Protein AF-A0A962Q0X6-F1 (afdb_monomer_lite)

pLDDT: mean 85.15, std 17.29, range [42.78, 98.31]

Radius of gyration: 30.29 Å; chains: 1; bounding box: 74×30×100 Å

Sequence (213 aa):
MKINKKISKFAAAAAAALGLSMGAASASAAFITGSISFSDGFATPPGLVSTATFFDIDSANTTVTGMPLGDFAGFVLPGQAVTSAGPIDTVTPGGTLYQVGGFTFSWGTISSDTNQALSCIGSLCTDTRALQIQGTVSGNGFDATEFAANWTSNGACAKAQGSVSCVAGTYSASWSSSVVALGTPPVDMPTPGVLLLMSAGLLGLAYQRRRKA

Structure (mmCIF, N/CA/C/O backbone):
data_AF-A0A962Q0X6-F1
#
_entry.id   AF-A0A962Q0X6-F1
#
loop_
_atom_site.group_PDB
_atom_site.id
_atom_site.type_symbol
_atom_site.label_atom_id
_atom_site.label_alt_id
_atom_site.label_comp_id
_atom_site.label_asym_id
_atom_site.label_entity_id
_atom_site.label_seq_id
_atom_site.pdbx_PDB_ins_code
_atom_site.Cartn_x
_atom_site.Cartn_y
_atom_site.Cartn_z
_atom_site.occupancy
_atom_site.B_iso_or_equiv
_atom_site.auth_seq_id
_atom_site.auth_comp_id
_atom_site.auth_asym_id
_atom_site.auth_atom_id
_atom_site.pdbx_PDB_model_num
ATOM 1 N N . MET A 1 1 ? -48.965 -10.252 73.480 1.00 44.66 1 MET A N 1
ATOM 2 C CA . MET A 1 1 ? -47.979 -9.493 72.679 1.00 44.66 1 MET A CA 1
ATOM 3 C C . MET A 1 1 ? -48.330 -9.662 71.198 1.00 44.66 1 MET A C 1
ATOM 5 O O . MET A 1 1 ? -48.104 -10.728 70.646 1.00 44.66 1 MET A O 1
ATOM 9 N N . LYS A 1 2 ? -49.032 -8.691 70.590 1.00 42.78 2 LYS A N 1
ATOM 10 C CA . LYS A 1 2 ? -49.527 -8.757 69.197 1.00 42.78 2 LYS A CA 1
ATOM 11 C C . LYS A 1 2 ? -48.587 -7.951 68.293 1.00 42.78 2 LYS A C 1
ATOM 13 O O . LYS A 1 2 ? -48.566 -6.729 68.377 1.00 42.78 2 LYS A O 1
ATOM 18 N N . ILE A 1 3 ? -47.809 -8.634 67.454 1.00 48.72 3 ILE A N 1
ATOM 19 C CA . ILE A 1 3 ? -46.908 -8.008 66.476 1.00 48.72 3 ILE A CA 1
ATOM 20 C C . ILE A 1 3 ? -47.731 -7.592 65.245 1.00 48.72 3 ILE A C 1
ATOM 22 O O . ILE A 1 3 ? -48.415 -8.409 64.626 1.00 48.72 3 ILE A O 1
ATOM 26 N N . ASN A 1 4 ? -47.701 -6.297 64.922 1.00 43.84 4 ASN A N 1
ATOM 27 C CA . ASN A 1 4 ? -48.487 -5.664 63.861 1.00 43.84 4 ASN A CA 1
ATOM 28 C C . ASN A 1 4 ? -47.998 -6.067 62.452 1.00 43.84 4 ASN A C 1
ATOM 30 O O . ASN A 1 4 ? -46.942 -5.639 61.996 1.00 43.84 4 ASN A O 1
ATOM 34 N N . LYS A 1 5 ? -48.827 -6.825 61.720 1.00 49.47 5 LYS A N 1
ATOM 35 C CA . LYS A 1 5 ? -48.597 -7.356 60.354 1.00 49.47 5 LYS A CA 1
ATOM 36 C C . LYS A 1 5 ? -48.536 -6.320 59.211 1.00 49.47 5 LYS A C 1
ATOM 38 O O . LYS A 1 5 ? -48.393 -6.711 58.057 1.00 49.47 5 LYS A O 1
ATOM 43 N N . LYS A 1 6 ? -48.678 -5.015 59.469 1.00 45.09 6 LYS A N 1
ATOM 44 C CA . LYS A 1 6 ? -48.844 -4.010 58.393 1.00 45.09 6 LYS A CA 1
ATOM 45 C C . LYS A 1 6 ? -47.541 -3.435 57.822 1.00 45.09 6 LYS A C 1
ATOM 47 O O . LYS A 1 6 ? -47.588 -2.808 56.771 1.00 45.09 6 LYS A O 1
ATOM 52 N N . ILE A 1 7 ? -46.388 -3.686 58.445 1.00 50.03 7 ILE A N 1
ATOM 53 C CA . ILE A 1 7 ? -45.105 -3.097 58.012 1.00 50.03 7 ILE A CA 1
ATOM 54 C C . ILE A 1 7 ? -44.424 -3.922 56.896 1.00 50.03 7 ILE A C 1
ATOM 56 O O . ILE A 1 7 ? -43.589 -3.401 56.164 1.00 50.03 7 ILE A O 1
ATOM 60 N N . SER A 1 8 ? -44.821 -5.182 56.662 1.00 45.78 8 SER A N 1
ATOM 61 C CA . SER A 1 8 ? -44.098 -6.068 55.727 1.00 45.78 8 SER A CA 1
ATOM 62 C C . SER A 1 8 ? -44.370 -5.823 54.236 1.00 45.78 8 SER A C 1
ATOM 64 O O . SER A 1 8 ? -43.699 -6.423 53.402 1.00 45.78 8 SER A O 1
ATOM 66 N N . LYS A 1 9 ? -45.352 -4.987 53.869 1.00 43.91 9 LYS A N 1
ATOM 67 C CA . LYS A 1 9 ? -45.765 -4.825 52.460 1.00 43.91 9 LYS A CA 1
ATOM 68 C C . LYS A 1 9 ? -45.062 -3.687 51.714 1.00 43.91 9 LYS A C 1
ATOM 70 O O . LYS A 1 9 ? -45.066 -3.699 50.491 1.00 43.91 9 LYS A O 1
ATOM 75 N N . PHE A 1 10 ? -44.420 -2.751 52.416 1.00 44.31 10 PHE A N 1
ATOM 76 C CA . PHE A 1 10 ? -43.700 -1.639 51.775 1.00 44.31 10 PHE A CA 1
ATOM 77 C C . PHE A 1 10 ? -42.220 -1.934 51.483 1.00 44.31 10 PHE A C 1
ATOM 79 O O . PHE A 1 10 ? -41.625 -1.262 50.649 1.00 44.31 10 PHE A O 1
ATOM 86 N N . ALA A 1 11 ? -41.629 -2.961 52.102 1.00 46.19 11 ALA A N 1
ATOM 87 C CA . ALA A 1 11 ? -40.226 -3.320 51.876 1.00 46.19 11 ALA A CA 1
ATOM 88 C C . ALA A 1 11 ? -39.989 -4.119 50.576 1.00 46.19 11 ALA A C 1
ATOM 90 O O . ALA A 1 11 ? -38.878 -4.128 50.057 1.00 46.19 11 ALA A O 1
ATOM 91 N N . ALA A 1 12 ? -41.021 -4.766 50.023 1.00 45.81 12 ALA A N 1
ATOM 92 C CA . ALA A 1 12 ? -40.874 -5.642 48.857 1.00 45.81 12 ALA A CA 1
ATOM 93 C C . ALA A 1 12 ? -40.819 -4.891 47.510 1.00 45.81 12 ALA A C 1
ATOM 95 O O . ALA A 1 12 ? -40.253 -5.403 46.551 1.00 45.81 12 ALA A O 1
ATOM 96 N N . ALA A 1 13 ? -41.362 -3.670 47.427 1.00 45.56 13 ALA A N 1
ATOM 97 C CA . ALA A 1 13 ? -41.420 -2.913 46.172 1.00 45.56 13 ALA A CA 1
ATOM 98 C C . ALA A 1 13 ? -40.112 -2.164 45.839 1.00 45.56 13 ALA A C 1
ATOM 100 O O . ALA A 1 13 ? -39.831 -1.913 44.671 1.00 45.56 13 ALA A O 1
ATOM 101 N N . ALA A 1 14 ? -39.282 -1.843 46.839 1.00 46.56 14 ALA A N 1
ATOM 102 C CA . ALA A 1 14 ? -38.016 -1.133 46.629 1.00 46.56 14 ALA A CA 1
ATOM 103 C C . ALA A 1 14 ? -36.870 -2.050 46.152 1.00 46.56 14 ALA A C 1
ATOM 105 O O . ALA A 1 14 ? -35.946 -1.582 45.493 1.00 46.56 14 ALA A O 1
ATOM 106 N N . ALA A 1 15 ? -36.936 -3.355 46.437 1.00 48.06 15 ALA A N 1
ATOM 107 C CA . ALA A 1 15 ? -35.898 -4.316 46.054 1.00 48.06 15 ALA A CA 1
ATOM 108 C C . ALA A 1 15 ? -35.962 -4.733 44.570 1.00 48.06 15 ALA A C 1
ATOM 110 O O . ALA A 1 15 ? -34.948 -5.125 44.002 1.00 48.06 15 ALA A O 1
ATOM 111 N N . ALA A 1 16 ? -37.126 -4.614 43.920 1.00 46.81 16 ALA A N 1
ATOM 112 C CA . ALA A 1 16 ? -37.305 -5.026 42.525 1.00 46.81 16 ALA A CA 1
ATOM 113 C C . ALA A 1 16 ? -36.802 -3.988 41.498 1.00 46.81 16 ALA A C 1
ATOM 115 O O . ALA A 1 16 ? -36.436 -4.357 40.387 1.00 46.81 16 ALA A O 1
ATOM 116 N N . ALA A 1 17 ? -36.727 -2.700 41.860 1.00 47.09 17 ALA A N 1
ATOM 117 C CA . ALA A 1 17 ? -36.270 -1.636 40.956 1.00 47.09 17 ALA A CA 1
ATOM 118 C C . ALA A 1 17 ? -34.733 -1.501 40.873 1.00 47.09 17 ALA A C 1
ATOM 120 O O . ALA A 1 17 ? -34.219 -0.895 39.938 1.00 47.09 17 ALA A O 1
ATOM 121 N N . LEU A 1 18 ? -33.993 -2.089 41.822 1.00 48.56 18 LEU A N 1
ATOM 122 C CA . LEU A 1 18 ? -32.522 -2.070 41.870 1.00 48.56 18 LEU A CA 1
ATOM 123 C C . LEU A 1 18 ? -31.860 -3.213 41.078 1.00 48.56 18 LEU A C 1
ATOM 125 O O . LEU A 1 18 ? -30.647 -3.198 40.899 1.00 48.56 18 LEU A O 1
ATOM 129 N N . GLY A 1 19 ? -32.629 -4.197 40.597 1.00 49.31 19 GLY A N 1
ATOM 130 C CA . GLY A 1 19 ? -32.093 -5.365 39.884 1.00 49.31 19 GLY A CA 1
ATOM 131 C C . GLY A 1 19 ? -31.894 -5.177 38.375 1.00 49.31 19 GLY A C 1
ATOM 132 O O . GLY A 1 19 ? -31.197 -5.972 37.756 1.00 49.31 19 GLY A O 1
ATOM 133 N N . LEU A 1 20 ? -32.487 -4.140 37.772 1.00 48.03 20 LEU A N 1
ATOM 134 C CA . LEU A 1 20 ? -32.495 -3.950 36.312 1.00 48.03 20 LEU A CA 1
ATOM 135 C C . LEU A 1 20 ? -31.429 -2.970 35.794 1.00 48.03 20 LEU A C 1
ATOM 137 O O . LEU A 1 20 ? -31.234 -2.875 34.587 1.00 48.03 20 LEU A O 1
ATOM 141 N N . SER A 1 21 ? -30.711 -2.261 36.669 1.00 49.50 21 SER A N 1
ATOM 142 C CA . SER A 1 21 ? -29.678 -1.293 36.265 1.00 49.50 21 SER A CA 1
ATOM 143 C C . SER A 1 21 ? -28.258 -1.872 36.194 1.00 49.50 21 SER A C 1
ATOM 145 O O . SER A 1 21 ? -27.334 -1.153 35.826 1.00 49.50 21 SER A O 1
ATOM 147 N N . MET A 1 22 ? -28.059 -3.160 36.507 1.00 51.09 22 MET A N 1
ATOM 148 C CA . MET A 1 22 ? -26.725 -3.785 36.547 1.00 51.09 22 MET A CA 1
ATOM 149 C C . MET A 1 22 ? -26.244 -4.368 35.203 1.00 51.09 22 MET A C 1
ATOM 151 O O . MET A 1 22 ? -25.148 -4.915 35.146 1.00 51.09 22 MET A O 1
ATOM 155 N N . GLY A 1 23 ? -27.039 -4.275 34.131 1.00 50.34 23 GLY A N 1
ATOM 156 C CA . GLY A 1 23 ? -26.750 -4.956 32.860 1.00 50.34 23 GLY A CA 1
ATOM 157 C C . GLY A 1 23 ? -26.215 -4.085 31.722 1.00 50.34 23 GLY A C 1
ATOM 158 O O . GLY A 1 23 ? -25.772 -4.629 30.716 1.00 50.34 23 GLY A O 1
ATOM 159 N N . ALA A 1 24 ? -26.239 -2.756 31.842 1.00 49.28 24 ALA A N 1
ATOM 160 C CA . ALA A 1 24 ? -25.687 -1.882 30.811 1.00 49.28 24 ALA A CA 1
ATOM 161 C C . ALA A 1 24 ? -24.184 -1.699 31.049 1.00 49.28 24 ALA A C 1
ATOM 163 O O . ALA A 1 24 ? -23.730 -0.634 31.465 1.00 49.28 24 ALA A O 1
ATOM 164 N N . ALA A 1 25 ? -23.406 -2.758 30.809 1.00 54.88 25 ALA A N 1
ATOM 165 C CA . ALA A 1 25 ? -22.006 -2.564 30.473 1.00 54.88 25 ALA A CA 1
ATOM 166 C C . ALA A 1 25 ? -22.003 -1.667 29.234 1.00 54.88 25 ALA A C 1
ATOM 168 O O . ALA A 1 25 ? -22.505 -2.053 28.180 1.00 54.88 25 ALA A O 1
ATOM 169 N N . SER A 1 26 ? -21.541 -0.431 29.386 1.00 54.72 26 SER A N 1
ATOM 170 C CA . SER A 1 26 ? -21.266 0.444 28.257 1.00 54.72 26 SER A CA 1
ATOM 171 C C . SER A 1 26 ? -20.339 -0.327 27.323 1.00 54.72 26 SER A C 1
ATOM 173 O O . SER A 1 26 ? -19.194 -0.589 27.692 1.00 54.72 26 SER A O 1
ATOM 175 N N . ALA A 1 27 ? -20.859 -0.760 26.171 1.00 55.88 27 ALA A N 1
ATOM 176 C CA . ALA A 1 27 ? -20.057 -1.331 25.104 1.00 55.88 27 ALA A CA 1
ATOM 177 C C . ALA A 1 27 ? -19.083 -0.232 24.674 1.00 55.88 27 ALA A C 1
ATOM 179 O O . ALA A 1 27 ? -19.455 0.706 23.974 1.00 55.88 27 ALA A O 1
ATOM 180 N N . SER A 1 28 ? -17.874 -0.272 25.229 1.00 62.94 28 SER A N 1
ATOM 181 C CA . SER A 1 28 ? -16.801 0.603 24.795 1.00 62.94 28 SER A CA 1
ATOM 182 C C . SER A 1 28 ? -16.412 0.139 23.406 1.00 62.94 28 SER A C 1
ATOM 184 O O . SER A 1 28 ? -16.063 -1.030 23.246 1.00 62.94 28 SER A O 1
ATOM 186 N N . ALA A 1 29 ? -16.476 1.040 22.431 1.00 69.12 29 ALA A N 1
ATOM 187 C CA . ALA A 1 29 ? -15.934 0.769 21.116 1.00 69.12 29 ALA A CA 1
ATOM 188 C C . ALA A 1 29 ? -14.449 0.403 21.258 1.00 69.12 29 ALA A C 1
ATOM 190 O O . ALA A 1 29 ? -13.689 1.135 21.904 1.00 69.12 29 ALA A O 1
ATOM 191 N N . ALA A 1 30 ? -14.057 -0.756 20.735 1.00 87.50 30 ALA A N 1
ATOM 192 C CA . ALA A 1 30 ? -12.665 -1.185 20.714 1.00 87.50 30 ALA A CA 1
ATOM 193 C C . ALA A 1 30 ? -12.100 -0.786 19.353 1.00 87.50 30 ALA A C 1
ATOM 195 O O . ALA A 1 30 ? -12.314 -1.479 18.360 1.00 87.50 30 ALA A O 1
ATOM 196 N N . PHE A 1 31 ? -11.443 0.371 19.299 1.00 92.88 31 PHE A N 1
ATOM 197 C CA . PHE A 1 31 ? -10.780 0.845 18.087 1.00 92.88 31 PHE A CA 1
ATOM 198 C C . PHE A 1 31 ? -9.447 0.126 17.873 1.00 92.88 31 PHE A C 1
ATOM 200 O O . PHE A 1 31 ? -8.790 -0.279 18.829 1.00 92.88 31 PHE A O 1
ATOM 207 N N . ILE A 1 32 ? -9.049 0.006 16.610 1.00 94.94 32 ILE A N 1
ATOM 208 C CA . ILE A 1 32 ? -7.809 -0.644 16.184 1.00 94.94 32 ILE A CA 1
ATOM 209 C C . ILE A 1 32 ? -6.654 0.352 16.289 1.00 94.94 32 ILE A C 1
ATOM 211 O O . ILE A 1 32 ? -6.712 1.464 15.762 1.00 94.94 32 ILE A O 1
ATOM 215 N N . THR A 1 33 ? -5.563 -0.067 16.911 1.00 95.38 33 THR A N 1
ATOM 216 C CA . THR A 1 33 ? -4.338 0.715 17.074 1.00 95.38 33 THR A CA 1
ATOM 217 C C . THR A 1 33 ? -3.118 -0.072 16.618 1.00 95.38 33 THR A C 1
ATOM 219 O O . THR A 1 33 ? -3.064 -1.297 16.716 1.00 95.38 33 THR A O 1
ATOM 222 N N . GLY A 1 34 ? -2.104 0.639 16.130 1.00 95.94 34 GLY A N 1
ATOM 223 C CA . GLY A 1 34 ? -0.830 0.044 15.734 1.00 95.94 34 GLY A CA 1
ATOM 224 C C . GLY A 1 34 ? -0.472 0.310 14.282 1.00 95.94 34 GLY A C 1
ATOM 225 O O . GLY A 1 34 ? -1.070 1.154 13.612 1.00 95.94 34 GLY A O 1
ATOM 226 N N . SER A 1 35 ? 0.541 -0.402 13.802 1.00 97.62 35 SER A N 1
ATOM 227 C CA . SER A 1 35 ? 1.047 -0.247 12.445 1.00 97.62 35 SER A CA 1
ATOM 228 C C . SER A 1 35 ? 1.446 -1.573 11.818 1.00 97.62 35 SER A C 1
ATOM 230 O O . SER A 1 35 ? 1.780 -2.544 12.500 1.00 97.62 35 SER A O 1
ATOM 232 N N . ILE A 1 36 ? 1.396 -1.601 10.493 1.00 98.12 36 ILE A N 1
ATOM 233 C CA . ILE A 1 36 ? 1.751 -2.744 9.661 1.00 98.12 36 ILE A CA 1
ATOM 234 C C . ILE A 1 36 ? 2.362 -2.225 8.362 1.00 98.12 36 ILE A C 1
ATOM 236 O O . ILE A 1 36 ? 1.964 -1.170 7.869 1.00 98.12 36 ILE A O 1
ATOM 240 N N . SER A 1 37 ? 3.359 -2.923 7.823 1.00 98.12 37 SER A N 1
ATOM 241 C CA . SER A 1 37 ? 3.955 -2.571 6.533 1.00 98.12 37 SER A CA 1
ATOM 242 C C . SER A 1 37 ? 3.833 -3.718 5.542 1.00 98.12 37 SER A C 1
ATOM 244 O O . SER A 1 37 ? 3.734 -4.881 5.927 1.00 98.12 37 SER A O 1
ATOM 246 N N . PHE A 1 38 ? 3.822 -3.369 4.263 1.00 96.94 38 PHE A N 1
ATOM 247 C CA . PHE A 1 38 ? 3.664 -4.267 3.129 1.00 96.94 38 PHE A CA 1
ATOM 248 C C . PHE A 1 38 ? 4.701 -3.922 2.066 1.00 96.94 38 PHE A C 1
ATOM 250 O O . PHE A 1 38 ? 5.114 -2.765 1.948 1.00 96.94 38 PHE A O 1
ATOM 257 N N . SER A 1 39 ? 5.111 -4.899 1.268 1.00 95.94 39 SER A N 1
ATOM 258 C CA . SER A 1 39 ? 5.877 -4.634 0.047 1.00 95.94 39 SER A CA 1
ATOM 259 C C . SER A 1 39 ? 5.724 -5.753 -0.964 1.00 95.94 39 SER A C 1
ATOM 261 O O . SER A 1 39 ? 5.554 -6.909 -0.570 1.00 95.94 39 SER A O 1
ATOM 263 N N . ASP A 1 40 ? 5.873 -5.405 -2.239 1.00 94.50 40 ASP A N 1
ATOM 264 C CA . ASP A 1 40 ? 5.907 -6.358 -3.346 1.00 94.50 40 ASP A CA 1
ATOM 265 C C . ASP A 1 40 ? 6.484 -5.720 -4.632 1.00 94.50 40 ASP A C 1
ATOM 267 O O . ASP A 1 40 ? 6.881 -4.548 -4.664 1.00 94.50 40 ASP A O 1
ATOM 271 N N . GLY A 1 41 ? 6.525 -6.499 -5.711 1.00 91.75 41 GLY A N 1
ATOM 272 C CA . GLY A 1 41 ? 6.510 -6.024 -7.090 1.00 91.75 41 GLY A CA 1
ATOM 273 C C . GLY A 1 41 ? 5.096 -5.703 -7.592 1.00 91.75 41 GLY A C 1
ATOM 274 O O . GLY A 1 41 ? 4.106 -5.795 -6.870 1.00 91.75 41 GLY A O 1
ATOM 275 N N . PHE A 1 42 ? 5.003 -5.316 -8.862 1.00 90.88 42 PHE A N 1
ATOM 276 C CA . PHE A 1 42 ? 3.726 -5.198 -9.576 1.00 90.88 42 PHE A CA 1
ATOM 277 C C . PHE A 1 42 ? 3.496 -6.444 -10.432 1.00 90.88 42 PHE A C 1
ATOM 279 O O . PHE A 1 42 ? 4.450 -6.930 -11.045 1.00 90.88 42 PHE A O 1
ATOM 286 N N . ALA A 1 43 ? 2.249 -6.911 -10.550 1.00 87.19 43 ALA A N 1
ATOM 287 C CA . ALA A 1 43 ? 1.922 -7.993 -11.490 1.00 87.19 43 ALA A CA 1
ATOM 288 C C . ALA A 1 43 ? 2.184 -7.567 -12.936 1.00 87.19 43 ALA A C 1
ATOM 290 O O . ALA A 1 43 ? 2.808 -8.292 -13.710 1.00 87.19 43 ALA A O 1
ATOM 291 N N . THR A 1 44 ? 1.763 -6.346 -13.267 1.00 87.56 44 THR A N 1
ATOM 292 C CA . THR A 1 44 ? 2.068 -5.697 -14.540 1.00 87.56 44 THR A CA 1
ATOM 293 C C . THR A 1 44 ? 2.740 -4.353 -14.258 1.00 87.56 44 THR A C 1
ATOM 295 O O . THR A 1 44 ? 2.062 -3.417 -13.828 1.00 87.56 44 THR A O 1
ATOM 298 N N . PRO A 1 45 ? 4.063 -4.215 -14.474 1.00 85.50 45 PRO A N 1
ATOM 299 C CA . PRO A 1 45 ? 4.753 -2.945 -14.268 1.00 85.50 45 PRO A CA 1
ATOM 300 C C . PRO A 1 45 ? 4.134 -1.838 -15.141 1.00 85.50 45 PRO A C 1
ATOM 302 O O . PRO A 1 45 ? 4.032 -2.023 -16.356 1.00 85.50 45 PRO A O 1
ATOM 305 N N . PRO A 1 46 ? 3.767 -0.667 -14.586 1.00 85.50 46 PRO A N 1
ATOM 306 C CA . PRO A 1 46 ? 3.023 0.371 -15.312 1.00 85.50 46 PRO A CA 1
ATOM 307 C C . PRO A 1 46 ? 3.888 1.197 -16.293 1.00 85.50 46 PRO A C 1
ATOM 309 O O . PRO A 1 46 ? 3.552 2.326 -16.646 1.00 85.50 46 PRO A O 1
ATOM 312 N N . GLY A 1 47 ? 5.033 0.667 -16.734 1.00 89.62 47 GLY A N 1
ATOM 313 C CA . GLY A 1 47 ? 6.064 1.430 -17.434 1.00 89.62 47 GLY A CA 1
ATOM 314 C C . GLY A 1 47 ? 6.764 2.397 -16.477 1.00 89.62 47 GLY A C 1
ATOM 315 O O . GLY A 1 47 ? 7.660 1.985 -15.745 1.00 89.62 47 GLY A O 1
ATOM 316 N N . LEU A 1 48 ? 6.351 3.669 -16.485 1.00 93.88 48 LEU A N 1
ATOM 317 C CA . LEU A 1 48 ? 6.846 4.707 -15.572 1.00 93.88 48 LEU A CA 1
ATOM 318 C C . LEU A 1 48 ? 5.883 4.877 -14.393 1.00 93.88 48 LEU A C 1
ATOM 320 O O . LEU A 1 48 ? 4.739 5.304 -14.573 1.00 93.88 48 LEU A O 1
ATOM 324 N N . VAL A 1 49 ? 6.347 4.588 -13.177 1.00 96.12 49 VAL A N 1
ATOM 325 C CA . VAL A 1 49 ? 5.526 4.717 -11.959 1.00 96.12 49 VAL A CA 1
ATOM 326 C C . VAL A 1 49 ? 5.144 6.171 -11.665 1.00 96.12 49 VAL A C 1
ATOM 328 O O . VAL A 1 49 ? 4.077 6.434 -11.114 1.00 96.12 49 VAL A O 1
ATOM 331 N N . SER A 1 50 ? 5.980 7.123 -12.083 1.00 96.44 50 SER A N 1
ATOM 332 C CA . SER A 1 50 ? 5.802 8.568 -11.887 1.00 96.44 50 SER A CA 1
ATOM 333 C C . SER A 1 50 ? 4.658 9.180 -12.698 1.00 96.44 50 SER A C 1
ATOM 335 O O . SER A 1 50 ? 4.196 10.269 -12.355 1.00 96.44 50 SER A O 1
ATOM 337 N N . THR A 1 51 ? 4.199 8.504 -13.756 1.00 95.00 51 THR A N 1
ATOM 338 C CA . THR A 1 51 ? 3.092 8.955 -14.622 1.00 95.00 51 THR A CA 1
ATOM 339 C C . THR A 1 51 ? 1.925 7.977 -14.676 1.00 95.00 51 THR A C 1
ATOM 341 O O . THR A 1 51 ? 0.908 8.282 -15.296 1.00 95.00 51 THR A O 1
ATOM 344 N N . ALA A 1 52 ? 2.071 6.790 -14.087 1.00 95.31 52 ALA A N 1
ATOM 345 C CA . ALA A 1 52 ? 0.997 5.811 -13.997 1.00 95.31 52 ALA A CA 1
ATOM 346 C C . ALA A 1 52 ? -0.227 6.429 -13.311 1.00 95.31 52 ALA A C 1
ATOM 348 O O . ALA A 1 52 ? -0.090 7.328 -12.497 1.00 95.31 52 ALA A O 1
ATOM 349 N N . THR A 1 53 ? -1.432 5.955 -13.587 1.00 96.06 53 THR A N 1
ATOM 350 C CA . THR A 1 53 ? -2.624 6.295 -12.783 1.00 96.06 53 THR A CA 1
ATOM 351 C C . THR A 1 53 ? -3.252 5.067 -12.149 1.00 96.06 53 THR A C 1
ATOM 353 O O . THR A 1 53 ? -4.129 5.186 -11.305 1.00 96.06 53 THR A O 1
ATOM 356 N N . PHE A 1 54 ? -2.785 3.892 -12.559 1.00 95.38 54 PHE A N 1
ATOM 357 C CA . PHE A 1 54 ? -3.277 2.601 -12.138 1.00 95.38 54 PHE A CA 1
ATOM 358 C C . PHE A 1 54 ? -2.087 1.722 -11.768 1.00 95.38 54 PHE A C 1
ATOM 360 O O . PHE A 1 54 ? -1.132 1.604 -12.542 1.00 95.38 54 PHE A O 1
ATOM 367 N N . PHE A 1 55 ? -2.156 1.112 -10.592 1.00 95.06 55 PHE A N 1
ATOM 368 C CA . PHE A 1 55 ? -1.142 0.211 -10.070 1.00 95.06 55 PHE A CA 1
ATOM 369 C C . PHE A 1 55 ? -1.769 -1.139 -9.746 1.00 95.06 55 PHE A C 1
ATOM 371 O O . PHE A 1 55 ? -2.587 -1.248 -8.832 1.00 95.06 55 PHE A O 1
ATOM 378 N N . ASP A 1 56 ? -1.353 -2.161 -10.487 1.00 92.69 56 ASP A N 1
ATOM 379 C CA . ASP A 1 56 ? -1.779 -3.541 -10.277 1.00 92.69 56 ASP A CA 1
ATOM 380 C C . ASP A 1 56 ? -0.886 -4.217 -9.225 1.00 92.69 56 ASP A C 1
ATOM 382 O O . ASP A 1 56 ? 0.181 -4.767 -9.531 1.00 92.69 56 ASP A O 1
ATOM 386 N N . ILE A 1 57 ? -1.289 -4.074 -7.961 1.00 88.75 57 ILE A N 1
ATOM 387 C CA . ILE A 1 57 ? -0.619 -4.652 -6.795 1.00 88.75 57 ILE A CA 1
ATOM 388 C C . ILE A 1 57 ? -1.218 -6.035 -6.501 1.00 88.75 57 ILE A C 1
ATOM 390 O O . ILE A 1 57 ? -2.048 -6.205 -5.618 1.00 88.75 57 ILE A O 1
ATOM 394 N N . ASP A 1 58 ? -0.871 -7.027 -7.315 1.00 77.44 58 ASP A N 1
ATOM 395 C CA . ASP A 1 58 ? -1.375 -8.394 -7.157 1.00 77.44 58 ASP A CA 1
ATOM 396 C C . ASP A 1 58 ? -1.063 -8.969 -5.767 1.00 77.44 58 ASP A C 1
ATOM 398 O O . ASP A 1 58 ? 0.057 -8.916 -5.264 1.00 77.44 58 ASP A O 1
ATOM 402 N N . SER A 1 59 ? -2.077 -9.575 -5.157 1.00 77.06 59 SER A N 1
ATOM 403 C CA . SER A 1 59 ? -1.978 -10.261 -3.871 1.00 77.06 59 SER A CA 1
ATOM 404 C C . SER A 1 59 ? -1.007 -11.442 -3.839 1.00 77.06 59 SER A C 1
ATOM 406 O O . SER A 1 59 ? -0.541 -11.785 -2.756 1.00 77.06 59 SER A O 1
ATOM 408 N N . ALA A 1 60 ? -0.706 -12.078 -4.979 1.00 78.06 60 ALA A N 1
ATOM 409 C CA . ALA A 1 60 ? -0.014 -13.369 -5.004 1.00 78.06 60 ALA A CA 1
ATOM 410 C C . ALA A 1 60 ? 1.360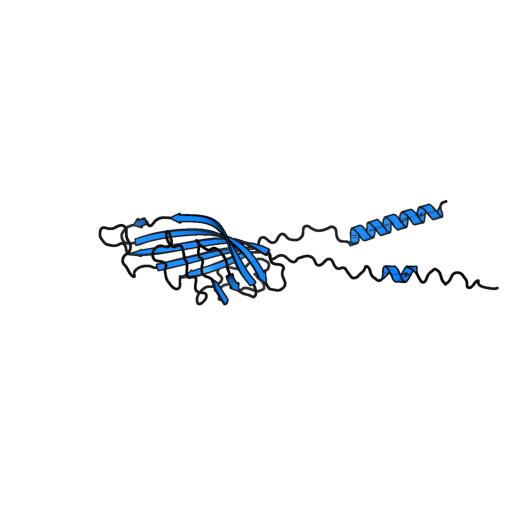 -13.358 -4.312 1.00 78.06 60 ALA A C 1
ATOM 412 O O . ALA A 1 60 ? 1.748 -14.369 -3.725 1.00 78.06 60 ALA A O 1
ATOM 413 N N . ASN A 1 61 ? 2.073 -12.229 -4.346 1.00 85.19 61 ASN A N 1
ATOM 414 C CA . ASN A 1 61 ? 3.400 -12.088 -3.739 1.00 85.19 61 ASN A CA 1
ATOM 415 C C . ASN A 1 61 ? 3.451 -11.015 -2.643 1.00 85.19 61 ASN A C 1
ATOM 417 O O . ASN A 1 61 ? 4.494 -10.824 -2.008 1.00 85.19 61 ASN A O 1
ATOM 421 N N . THR A 1 62 ? 2.327 -10.346 -2.370 1.00 93.81 62 THR A N 1
ATOM 422 C CA . THR A 1 62 ? 2.308 -9.257 -1.404 1.00 93.81 62 THR A CA 1
ATOM 423 C C . THR A 1 62 ? 2.460 -9.833 -0.009 1.00 93.81 62 THR A C 1
ATOM 425 O O . THR A 1 62 ? 1.683 -10.683 0.432 1.00 93.81 62 THR A O 1
ATOM 428 N N . THR A 1 63 ? 3.460 -9.342 0.717 1.00 95.69 63 THR A N 1
ATOM 429 C CA . THR A 1 63 ? 3.774 -9.830 2.059 1.00 95.69 63 THR A CA 1
ATOM 430 C C . THR A 1 63 ? 3.851 -8.700 3.062 1.00 95.69 63 THR A C 1
ATOM 432 O O . THR A 1 63 ? 4.159 -7.549 2.741 1.00 95.69 63 THR A O 1
ATOM 435 N N . VAL A 1 64 ? 3.573 -9.053 4.311 1.00 97.06 64 VAL A N 1
ATOM 436 C CA . VAL A 1 64 ? 3.803 -8.182 5.457 1.00 97.06 64 VAL A CA 1
ATOM 437 C C . VAL A 1 64 ? 5.301 -8.056 5.694 1.00 97.06 64 VAL A C 1
ATOM 439 O O . VAL A 1 64 ? 6.001 -9.058 5.850 1.00 97.06 64 VAL A O 1
ATOM 442 N N . THR A 1 65 ? 5.793 -6.826 5.770 1.00 95.88 65 THR A N 1
ATOM 443 C CA . THR A 1 65 ? 7.191 -6.523 6.070 1.00 95.88 65 THR A CA 1
ATOM 444 C C . THR A 1 65 ? 7.347 -5.835 7.414 1.00 95.88 65 THR A C 1
ATOM 446 O O . THR A 1 65 ? 6.483 -5.093 7.879 1.00 95.88 65 THR A O 1
ATOM 449 N N . GLY A 1 66 ? 8.480 -6.104 8.063 1.00 93.50 66 GLY A N 1
ATOM 450 C CA . GLY A 1 66 ? 8.712 -5.664 9.434 1.00 93.50 66 GLY A CA 1
ATOM 451 C C . GLY A 1 66 ? 7.803 -6.364 10.449 1.00 93.50 66 GLY A C 1
ATOM 452 O O . GLY A 1 66 ? 7.078 -7.303 10.128 1.00 93.50 66 GLY A O 1
ATOM 453 N N . MET A 1 67 ? 7.889 -5.918 11.701 1.00 95.62 67 MET A N 1
ATOM 454 C CA . MET A 1 67 ? 7.065 -6.424 12.799 1.00 95.62 67 MET A CA 1
ATOM 455 C C . MET A 1 67 ? 5.763 -5.620 12.886 1.00 95.62 67 MET A C 1
ATOM 457 O O . MET A 1 67 ? 5.845 -4.409 13.106 1.00 95.62 67 MET A O 1
ATOM 461 N N . PRO A 1 68 ? 4.579 -6.253 12.765 1.00 96.50 68 PRO A N 1
ATOM 462 C CA . PRO A 1 68 ? 3.319 -5.596 13.092 1.00 96.50 68 PRO A CA 1
ATOM 463 C C . PRO A 1 68 ? 3.296 -5.162 14.562 1.00 96.50 68 PRO A C 1
ATOM 465 O O . PRO A 1 68 ? 3.836 -5.851 15.430 1.00 96.50 68 PRO A O 1
ATOM 468 N N . LEU A 1 69 ? 2.673 -4.020 14.841 1.00 96.25 69 LEU A N 1
ATOM 469 C CA . LEU A 1 69 ? 2.571 -3.428 16.178 1.00 96.25 69 LEU A CA 1
ATOM 470 C C . LEU A 1 69 ? 1.108 -3.275 16.607 1.00 96.25 69 LEU A C 1
ATOM 472 O O . LEU A 1 69 ? 0.207 -3.258 15.772 1.00 96.25 69 LEU A O 1
ATOM 476 N N . GLY A 1 70 ? 0.887 -3.102 17.913 1.00 94.06 70 GLY A N 1
ATOM 477 C CA . GLY A 1 70 ? -0.443 -2.881 18.486 1.00 94.06 70 GLY A CA 1
ATOM 478 C C . GLY A 1 70 ? -1.364 -4.082 18.291 1.00 94.06 70 GLY A C 1
ATOM 479 O O . GLY A 1 70 ? -0.931 -5.230 18.416 1.00 94.06 70 GLY A O 1
ATOM 480 N N . ASP A 1 71 ? -2.615 -3.814 17.938 1.00 95.44 71 ASP A N 1
ATOM 481 C CA . ASP A 1 71 ? -3.647 -4.834 17.748 1.00 95.44 71 ASP A CA 1
ATOM 482 C C . ASP A 1 71 ? -3.335 -5.774 16.576 1.00 95.44 71 ASP A C 1
ATOM 484 O O . ASP A 1 71 ? -3.861 -6.881 16.522 1.00 95.44 71 ASP A O 1
ATOM 488 N N . PHE A 1 72 ? -2.426 -5.402 15.668 1.00 96.56 72 PH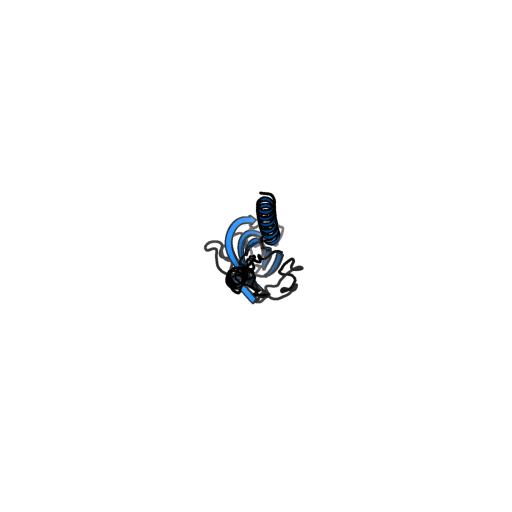E A N 1
ATOM 489 C CA . PHE A 1 72 ? -1.994 -6.275 14.573 1.00 96.56 72 PHE A CA 1
ATOM 490 C C . PHE A 1 72 ? -1.036 -7.389 15.020 1.00 96.56 72 PHE A C 1
ATOM 492 O O . PHE A 1 72 ? -1.034 -8.464 14.419 1.00 96.56 72 PHE A O 1
ATOM 499 N N . ALA A 1 73 ? -0.242 -7.173 16.075 1.00 95.19 73 ALA A N 1
ATOM 500 C CA . ALA A 1 73 ? 0.846 -8.076 16.476 1.00 95.19 73 ALA A CA 1
ATOM 501 C C . ALA A 1 73 ? 0.372 -9.478 16.913 1.00 95.19 73 ALA A C 1
ATOM 503 O O . ALA A 1 73 ? 1.150 -10.429 16.878 1.00 95.19 73 ALA A O 1
ATOM 504 N N . GLY A 1 74 ? -0.894 -9.615 17.326 1.00 90.56 74 GLY A N 1
ATOM 505 C CA . GLY A 1 74 ? -1.493 -10.892 17.735 1.00 90.56 74 GLY A CA 1
ATOM 506 C C . GLY A 1 74 ? -2.114 -11.712 16.599 1.00 90.56 74 GLY A C 1
ATOM 507 O O . GLY A 1 74 ? -2.423 -12.884 16.800 1.00 90.56 74 GLY A O 1
ATOM 508 N N . PHE A 1 75 ? -2.299 -11.116 15.419 1.00 96.19 75 PHE A N 1
ATOM 509 C CA . PHE A 1 75 ? -3.032 -11.730 14.302 1.00 96.19 75 PHE A CA 1
ATOM 510 C C . PHE A 1 75 ? -2.224 -11.795 13.010 1.00 96.19 75 PHE A C 1
ATOM 512 O O . PHE A 1 75 ? -2.580 -12.543 12.096 1.00 96.19 75 PHE A O 1
ATOM 519 N N . VAL A 1 76 ? -1.163 -10.993 12.918 1.00 96.94 76 VAL A N 1
ATOM 520 C CA . VAL A 1 76 ? -0.341 -10.871 11.724 1.00 96.94 76 VAL A CA 1
ATOM 521 C C . VAL A 1 76 ? 1.120 -11.118 12.067 1.00 96.94 76 VAL A C 1
ATOM 523 O O . VAL A 1 76 ? 1.643 -10.571 13.037 1.00 96.94 76 VAL A O 1
ATOM 526 N N . LEU A 1 77 ? 1.791 -11.920 11.240 1.00 96.50 77 LEU A N 1
ATOM 527 C CA . LEU A 1 77 ? 3.217 -12.208 11.365 1.00 96.50 77 LEU A CA 1
ATOM 528 C C . LEU A 1 77 ? 4.022 -11.573 10.219 1.00 96.50 77 LEU A C 1
ATOM 530 O O . LEU A 1 77 ? 3.514 -11.452 9.101 1.00 96.50 77 LEU A O 1
ATOM 534 N N . PRO A 1 78 ? 5.296 -11.209 10.450 1.00 96.75 78 PRO A N 1
ATOM 535 C CA . PRO A 1 78 ? 6.207 -10.848 9.367 1.00 96.75 78 PRO A CA 1
ATOM 536 C C . PRO A 1 78 ? 6.296 -11.962 8.320 1.00 96.75 78 PRO A C 1
ATOM 538 O O . PRO A 1 78 ? 6.361 -13.143 8.664 1.00 96.75 78 PRO A O 1
ATOM 541 N N . GLY A 1 79 ? 6.324 -11.590 7.042 1.00 94.94 79 GLY A N 1
ATOM 542 C CA . GLY A 1 79 ? 6.365 -12.526 5.917 1.00 94.94 79 GLY A CA 1
ATOM 543 C C . GLY A 1 79 ? 5.034 -13.221 5.623 1.00 94.94 79 GLY A C 1
ATOM 544 O O . GLY A 1 79 ? 4.964 -14.017 4.690 1.00 94.94 79 GLY A O 1
ATOM 545 N N . GLN A 1 80 ? 3.971 -12.931 6.379 1.00 95.75 80 GLN A N 1
ATOM 546 C CA . GLN A 1 80 ? 2.643 -13.448 6.076 1.00 95.75 80 GLN A CA 1
ATOM 547 C C . GLN A 1 80 ? 2.152 -12.892 4.737 1.00 95.75 80 GLN A C 1
ATOM 549 O O . GLN A 1 80 ? 2.216 -11.685 4.492 1.00 95.75 80 GLN A O 1
ATOM 554 N N . ALA A 1 81 ? 1.636 -13.783 3.890 1.00 94.69 81 ALA A N 1
ATOM 555 C CA . ALA A 1 81 ? 1.010 -13.407 2.633 1.00 94.69 81 ALA A CA 1
ATOM 556 C C . ALA A 1 81 ? -0.289 -12.630 2.884 1.00 94.69 81 ALA A C 1
ATOM 558 O O . ALA A 1 81 ? -1.110 -12.997 3.735 1.00 94.69 81 ALA A O 1
ATOM 559 N N . VAL A 1 82 ? -0.476 -11.563 2.118 1.00 94.38 82 VAL A N 1
ATOM 560 C CA . VAL A 1 82 ? -1.724 -10.808 2.076 1.00 94.38 82 VAL A CA 1
ATOM 561 C C . VAL A 1 82 ? -2.754 -11.638 1.309 1.00 94.38 82 VAL A C 1
ATOM 563 O O . VAL A 1 82 ? -2.496 -12.132 0.220 1.00 94.38 82 VAL A O 1
ATOM 566 N N . THR A 1 83 ? -3.935 -11.827 1.894 1.00 91.38 83 THR A N 1
ATOM 567 C CA . THR A 1 83 ? -5.008 -12.651 1.314 1.00 91.38 83 THR A CA 1
ATOM 568 C C . THR A 1 83 ? -5.650 -11.985 0.099 1.00 91.38 83 THR A C 1
ATOM 570 O O . THR A 1 83 ? -6.116 -12.667 -0.805 1.00 91.38 83 THR A O 1
ATOM 573 N N . SER A 1 84 ? -5.685 -10.653 0.083 1.00 88.81 84 SER A N 1
ATOM 574 C CA . SER A 1 84 ? -6.150 -9.857 -1.050 1.00 88.81 84 SER A CA 1
ATOM 575 C C . SER A 1 84 ? -5.468 -8.498 -1.029 1.00 88.81 84 SER A C 1
ATOM 577 O O . SER A 1 84 ? -5.451 -7.840 0.008 1.00 88.81 84 SER A O 1
ATOM 579 N N . ALA A 1 85 ? -4.973 -8.055 -2.174 1.00 87.62 85 ALA A N 1
ATOM 580 C CA . ALA A 1 85 ? -4.501 -6.703 -2.421 1.00 87.62 85 ALA A CA 1
ATOM 581 C C . ALA A 1 85 ? -5.268 -6.186 -3.640 1.00 87.62 85 ALA A C 1
ATOM 583 O O . ALA A 1 85 ? -5.431 -6.914 -4.621 1.00 87.62 85 ALA A O 1
ATOM 584 N N . GLY A 1 86 ? -5.865 -5.003 -3.516 1.00 89.75 86 GLY A N 1
ATOM 585 C CA . GLY A 1 86 ? -6.648 -4.398 -4.591 1.00 89.75 86 GLY A CA 1
ATOM 586 C C . GLY A 1 86 ? -5.838 -3.342 -5.330 1.00 89.75 86 GLY A C 1
ATOM 587 O O . GLY A 1 86 ? -4.960 -2.727 -4.729 1.00 89.75 86 GLY A O 1
ATOM 588 N N . PRO A 1 87 ? -6.123 -3.097 -6.617 1.00 93.00 87 PRO A N 1
ATOM 589 C CA . PRO A 1 87 ? -5.378 -2.116 -7.388 1.00 93.00 87 PRO A CA 1
ATOM 590 C C . PRO A 1 87 ? -5.531 -0.707 -6.807 1.00 93.00 87 PRO A C 1
ATOM 592 O O . PRO A 1 87 ? -6.560 -0.359 -6.221 1.00 93.00 87 PRO A O 1
ATOM 595 N N . ILE A 1 88 ? -4.520 0.130 -7.035 1.00 94.75 88 ILE A N 1
ATOM 596 C CA . ILE A 1 88 ? -4.579 1.557 -6.708 1.00 94.75 88 ILE A CA 1
ATOM 597 C C . ILE A 1 88 ? -4.863 2.327 -7.996 1.00 94.75 88 ILE A C 1
ATOM 599 O O . ILE A 1 88 ? -3.982 2.469 -8.844 1.00 94.75 88 ILE A O 1
ATOM 603 N N . ASP A 1 89 ? -6.089 2.832 -8.132 1.00 95.38 89 ASP A N 1
ATOM 604 C CA . ASP A 1 89 ? -6.490 3.777 -9.177 1.00 95.38 89 ASP A CA 1
ATOM 605 C C . ASP A 1 89 ? -6.523 5.197 -8.598 1.00 95.38 89 ASP A C 1
ATOM 607 O O . ASP A 1 89 ? -7.391 5.544 -7.796 1.00 95.38 89 ASP A O 1
ATOM 611 N N . THR A 1 90 ? -5.572 6.041 -8.997 1.00 95.38 90 THR A N 1
ATOM 612 C CA . THR A 1 90 ? -5.485 7.421 -8.500 1.00 95.38 90 THR A CA 1
ATOM 613 C C . THR A 1 90 ? -6.535 8.350 -9.116 1.00 95.38 90 THR A C 1
ATOM 615 O O . THR A 1 90 ? -6.680 9.479 -8.655 1.00 95.38 90 THR A O 1
ATOM 618 N N . VAL A 1 91 ? -7.246 7.910 -10.159 1.00 95.25 91 VAL A N 1
ATOM 619 C CA . VAL A 1 91 ? -8.352 8.644 -10.801 1.00 95.25 91 VAL A CA 1
ATOM 620 C C . VAL A 1 91 ? -9.687 8.285 -10.156 1.00 95.25 91 VAL A C 1
ATOM 622 O O . VAL A 1 91 ? -10.525 9.167 -9.966 1.00 95.25 91 VAL A O 1
ATOM 625 N N . THR A 1 92 ? -9.857 7.021 -9.762 1.00 94.69 92 THR A N 1
ATOM 626 C CA . THR A 1 92 ? -11.074 6.516 -9.108 1.00 94.69 92 THR A CA 1
ATOM 627 C C . THR A 1 92 ? -10.748 5.885 -7.744 1.00 94.69 92 THR A C 1
ATOM 629 O O . THR A 1 92 ? -10.830 4.663 -7.604 1.00 94.69 92 THR A O 1
ATOM 632 N N . PRO A 1 93 ? -10.367 6.680 -6.719 1.00 93.88 93 PRO A N 1
ATOM 633 C CA . PRO A 1 93 ? -9.983 6.135 -5.420 1.00 93.88 93 PRO A CA 1
ATOM 634 C C . PRO A 1 93 ? -11.117 5.347 -4.765 1.00 93.88 93 PRO A C 1
ATOM 636 O O . PRO A 1 93 ? -12.271 5.785 -4.763 1.00 93.88 93 PRO A O 1
ATOM 639 N N . GLY A 1 94 ? -10.786 4.204 -4.167 1.00 93.94 94 GLY A N 1
ATOM 640 C CA . GLY A 1 94 ? -11.762 3.394 -3.448 1.00 93.94 94 GLY A CA 1
ATOM 641 C C . GLY A 1 94 ? -11.489 1.895 -3.475 1.00 93.94 94 GLY A C 1
ATOM 642 O O . GLY A 1 94 ? -10.704 1.385 -4.272 1.00 93.94 94 GLY A O 1
ATOM 643 N N . GLY A 1 95 ? -12.210 1.174 -2.617 1.00 94.62 95 GLY A N 1
ATOM 644 C CA . GLY A 1 95 ? -12.217 -0.287 -2.575 1.00 94.62 95 GLY A CA 1
ATOM 645 C C . GLY A 1 95 ? -11.323 -0.869 -1.484 1.00 94.62 95 GLY A C 1
ATOM 646 O O . GLY A 1 95 ? -10.897 -0.181 -0.555 1.00 94.62 95 GLY A O 1
ATOM 647 N N . THR A 1 96 ? -11.071 -2.173 -1.569 1.00 95.75 96 THR A N 1
ATOM 648 C CA . THR A 1 96 ? -10.192 -2.874 -0.631 1.00 95.75 96 THR A CA 1
ATOM 649 C C . THR A 1 96 ? -8.742 -2.697 -1.050 1.00 95.75 96 THR A C 1
ATOM 651 O O . THR A 1 96 ? -8.377 -3.068 -2.157 1.00 95.75 96 THR A O 1
ATOM 654 N N . LEU A 1 97 ? -7.920 -2.163 -0.151 1.00 95.81 97 LEU A N 1
ATOM 655 C CA . LEU A 1 97 ? -6.484 -2.021 -0.350 1.00 95.81 97 LEU A CA 1
ATOM 656 C C . LEU A 1 97 ? -5.750 -3.312 0.029 1.00 95.81 97 LEU A C 1
ATOM 658 O O . LEU A 1 97 ? -5.037 -3.865 -0.799 1.00 95.81 97 LEU A O 1
ATOM 662 N N . TYR A 1 98 ? -5.980 -3.827 1.244 1.00 97.12 98 TYR A N 1
ATOM 663 C CA . TYR A 1 98 ? -5.343 -5.048 1.759 1.00 97.12 98 TYR A CA 1
ATOM 664 C C . TYR A 1 98 ? -6.315 -5.889 2.599 1.00 97.12 98 TYR A C 1
ATOM 666 O O . TYR A 1 98 ? -7.179 -5.346 3.290 1.00 97.12 98 TYR A O 1
ATOM 674 N N . GLN A 1 99 ? -6.124 -7.208 2.618 1.00 97.31 99 GLN A N 1
ATOM 675 C CA . GLN A 1 99 ? -6.723 -8.131 3.586 1.00 97.31 99 GLN A CA 1
ATOM 676 C C . GLN A 1 99 ? -5.651 -9.049 4.171 1.00 97.31 99 GLN A C 1
ATOM 678 O O . GLN A 1 99 ? -4.986 -9.772 3.431 1.00 97.31 99 GLN A O 1
ATOM 683 N N . VAL A 1 100 ? -5.473 -9.046 5.492 1.00 97.31 100 VAL A N 1
ATOM 684 C CA . VAL A 1 100 ? -4.459 -9.872 6.168 1.00 97.31 100 VAL A CA 1
ATOM 685 C C . VAL A 1 100 ? -4.844 -10.131 7.623 1.00 97.31 100 VAL A C 1
ATOM 687 O O . VAL A 1 100 ? -5.337 -9.239 8.304 1.00 97.31 100 VAL A O 1
ATOM 690 N N . GLY A 1 101 ? -4.640 -11.360 8.110 1.00 96.06 101 GLY A N 1
ATOM 691 C CA . GLY A 1 101 ? -4.869 -11.715 9.521 1.00 96.06 101 GLY A CA 1
ATOM 692 C C . GLY A 1 101 ? -6.270 -11.377 10.048 1.00 96.06 101 GLY A C 1
ATOM 693 O O . GLY A 1 101 ? -6.414 -10.982 11.201 1.00 96.06 101 GLY A O 1
ATOM 694 N N . GLY A 1 102 ? -7.299 -11.459 9.198 1.00 96.81 102 GLY A N 1
ATOM 695 C CA . GLY A 1 102 ? -8.675 -11.099 9.561 1.00 96.81 102 GLY A CA 1
ATOM 696 C C . GLY A 1 102 ? -8.980 -9.595 9.558 1.00 96.81 102 GLY A C 1
ATOM 697 O O . GLY A 1 102 ? -10.118 -9.220 9.837 1.00 96.81 102 GLY A O 1
ATOM 698 N N . PHE A 1 103 ? -8.011 -8.741 9.213 1.00 98.19 103 PHE A N 1
ATOM 699 C CA . PHE A 1 103 ? -8.209 -7.310 8.995 1.00 98.19 103 PHE A CA 1
ATOM 700 C C . PHE A 1 103 ? -8.431 -6.994 7.516 1.00 98.19 103 PHE A C 1
ATOM 702 O O . PHE A 1 103 ? -7.751 -7.534 6.645 1.00 98.19 103 PHE A O 1
ATOM 709 N N . THR A 1 104 ? -9.357 -6.078 7.246 1.00 98.19 104 THR A N 1
ATOM 710 C CA . THR A 1 104 ? -9.651 -5.521 5.923 1.00 98.19 104 THR A CA 1
ATOM 711 C C . THR A 1 104 ? -9.386 -4.025 5.940 1.00 98.19 104 THR A C 1
ATOM 713 O O . THR A 1 104 ? -10.029 -3.286 6.687 1.00 98.19 104 THR A O 1
ATOM 716 N N . PHE A 1 105 ? -8.465 -3.584 5.090 1.00 98.06 105 PHE A N 1
ATOM 717 C CA . PHE A 1 105 ? -8.123 -2.186 4.864 1.00 98.06 105 PHE A CA 1
ATOM 718 C C . PHE A 1 105 ? -8.866 -1.713 3.619 1.00 98.06 105 PHE A C 1
ATOM 720 O O . PHE A 1 105 ? -8.576 -2.173 2.517 1.00 98.06 105 PHE A O 1
ATOM 727 N N . SER A 1 106 ? -9.826 -0.810 3.783 1.00 97.56 106 SER A N 1
ATOM 728 C CA . SER A 1 106 ? -10.532 -0.156 2.679 1.00 97.56 106 SER A CA 1
ATOM 729 C C . SER A 1 106 ? -10.062 1.284 2.571 1.00 97.56 106 SER A C 1
ATOM 731 O O . SER A 1 106 ? -10.061 2.001 3.566 1.00 97.56 106 SER A O 1
ATOM 733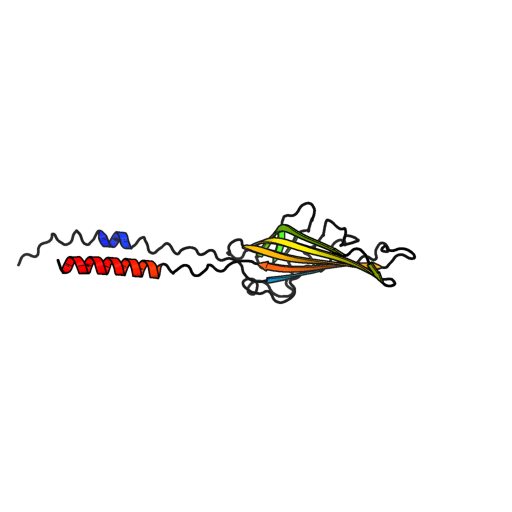 N N . TRP A 1 107 ? -9.653 1.720 1.388 1.00 96.12 107 TRP A N 1
ATOM 734 C CA . TRP A 1 107 ? -9.146 3.074 1.167 1.00 96.12 107 TRP A CA 1
ATOM 735 C C . TRP A 1 107 ? -10.177 3.919 0.419 1.00 96.12 107 TRP A C 1
ATOM 737 O O . TRP A 1 107 ? -11.090 3.376 -0.202 1.00 96.12 107 TRP A O 1
ATOM 747 N N . GLY A 1 108 ? -10.065 5.244 0.515 1.00 91.75 108 GLY A N 1
ATOM 748 C CA . GLY A 1 108 ? -11.028 6.146 -0.128 1.00 91.75 108 GLY A CA 1
ATOM 749 C C . GLY A 1 108 ? -10.463 7.480 -0.596 1.00 91.75 108 GLY A C 1
ATOM 750 O O . GLY A 1 108 ? -11.006 8.061 -1.528 1.00 91.75 108 GLY A O 1
ATOM 751 N N . THR A 1 109 ? -9.365 7.957 -0.006 1.00 94.75 109 THR A N 1
ATOM 752 C CA . THR A 1 109 ? -8.818 9.280 -0.335 1.00 94.75 109 THR A CA 1
ATOM 753 C C . THR A 1 109 ? -7.305 9.222 -0.482 1.00 94.75 109 THR A C 1
ATOM 755 O O . THR A 1 109 ? -6.625 8.552 0.295 1.00 94.75 109 THR A O 1
ATOM 758 N N . ILE A 1 110 ? -6.779 9.974 -1.450 1.00 97.12 110 ILE A N 1
ATOM 759 C CA . ILE A 1 110 ? -5.355 10.298 -1.569 1.00 97.12 110 ILE A CA 1
ATOM 760 C C . ILE A 1 110 ? -5.185 11.744 -1.104 1.00 97.12 110 ILE A C 1
ATOM 762 O O . ILE A 1 110 ? -5.697 12.663 -1.739 1.00 97.12 110 ILE A O 1
ATOM 766 N N . SER A 1 111 ? -4.505 11.956 0.022 1.00 95.88 111 SER A N 1
ATOM 767 C CA . SER A 1 111 ? -4.297 13.295 0.590 1.00 95.88 111 SER A CA 1
ATOM 768 C C . SER A 1 111 ? -3.059 13.999 0.046 1.00 95.88 111 SER A C 1
ATOM 770 O O . SER A 1 111 ? -2.951 15.218 0.148 1.00 95.88 111 SER A O 1
ATOM 772 N N . SER A 1 112 ? -2.117 13.243 -0.514 1.00 97.06 112 SER A N 1
ATOM 773 C CA . SER A 1 112 ? -0.915 13.767 -1.154 1.00 97.06 112 SER A CA 1
ATOM 774 C C . SER A 1 112 ? -0.450 12.803 -2.235 1.00 97.06 112 SER A C 1
ATOM 776 O O . SER A 1 112 ? -0.513 11.587 -2.048 1.00 97.06 112 SER A O 1
ATOM 778 N N . ASP A 1 113 ? 0.025 13.358 -3.342 1.00 97.00 113 ASP A N 1
ATOM 779 C CA . ASP A 1 113 ? 0.585 12.628 -4.470 1.00 97.00 113 ASP A CA 1
ATOM 780 C C . ASP A 1 113 ? 1.821 13.379 -4.953 1.00 97.00 113 ASP A C 1
ATOM 782 O O . ASP A 1 113 ? 1.754 14.535 -5.375 1.00 97.00 113 ASP A O 1
ATOM 786 N N . THR A 1 114 ? 2.969 12.733 -4.809 1.00 97.62 114 THR A N 1
ATOM 787 C CA . THR A 1 114 ? 4.267 13.301 -5.152 1.00 97.62 114 THR A CA 1
ATOM 788 C C . THR A 1 114 ? 4.988 12.352 -6.079 1.00 97.62 114 THR A C 1
ATOM 790 O O . THR A 1 114 ? 5.125 11.165 -5.792 1.00 97.62 114 THR A O 1
ATOM 793 N N . ASN A 1 115 ? 5.473 12.876 -7.193 1.00 96.50 115 ASN A N 1
ATOM 794 C CA . ASN A 1 115 ? 6.160 12.097 -8.204 1.00 96.50 115 ASN A CA 1
ATOM 795 C C . ASN A 1 115 ? 7.531 12.703 -8.507 1.00 96.50 115 ASN A C 1
ATOM 797 O O . ASN A 1 115 ? 7.695 13.917 -8.631 1.00 96.50 115 ASN A O 1
ATOM 801 N N . GLN A 1 116 ? 8.524 11.835 -8.656 1.00 97.50 116 GLN A N 1
ATOM 802 C CA . GLN A 1 116 ? 9.823 12.188 -9.199 1.00 97.50 116 GLN A CA 1
ATOM 803 C C . GLN A 1 116 ? 9.858 11.743 -10.653 1.00 97.50 116 GLN A C 1
ATOM 805 O O . GLN A 1 116 ? 9.781 10.550 -10.944 1.00 97.50 116 GLN A O 1
ATOM 810 N N . ALA A 1 117 ? 9.984 12.711 -11.559 1.00 95.81 117 ALA A N 1
ATOM 811 C CA . ALA A 1 117 ? 10.109 12.432 -12.981 1.00 95.81 117 ALA A CA 1
ATOM 812 C C . ALA A 1 117 ? 11.327 11.543 -13.283 1.00 95.81 117 ALA A C 1
ATOM 814 O O . ALA A 1 117 ? 12.318 11.547 -12.547 1.00 95.81 117 ALA A O 1
ATOM 815 N N . LEU A 1 118 ? 11.252 10.829 -14.410 1.00 96.38 118 LEU A N 1
ATOM 816 C CA . LEU A 1 118 ? 12.324 9.973 -14.901 1.00 96.38 118 LEU A CA 1
ATOM 817 C C . LEU A 1 118 ? 13.655 10.729 -1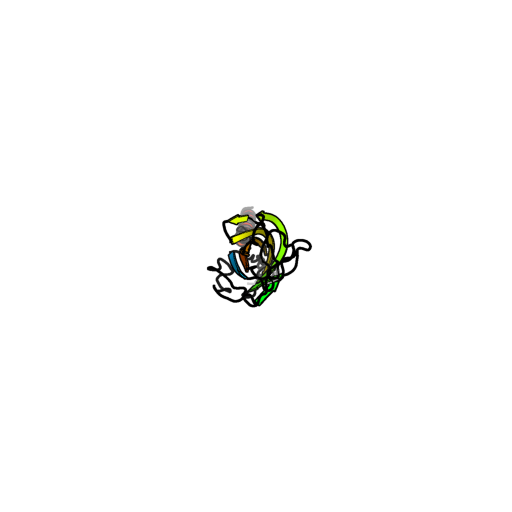4.968 1.00 96.38 118 LEU A C 1
ATOM 819 O O . LEU A 1 118 ? 13.792 11.729 -15.673 1.00 96.38 118 LEU A O 1
ATOM 823 N N . SER A 1 119 ? 14.651 10.204 -14.264 1.00 96.50 119 SER A N 1
ATOM 824 C CA . SER A 1 119 ? 16.022 10.701 -14.286 1.00 96.50 119 SER A CA 1
ATOM 825 C C . SER A 1 119 ? 16.967 9.564 -14.631 1.00 96.50 119 SER A C 1
ATOM 827 O O . SER A 1 119 ? 16.785 8.441 -14.166 1.00 96.50 119 SER A O 1
ATOM 829 N N . CYS A 1 120 ? 17.977 9.845 -15.453 1.00 96.75 120 CYS A N 1
ATOM 830 C CA . CYS A 1 120 ? 18.917 8.834 -15.922 1.00 96.75 120 CYS A CA 1
ATOM 831 C C . CYS A 1 120 ? 20.356 9.190 -15.558 1.00 96.75 120 CYS A C 1
ATOM 833 O O . CYS A 1 120 ? 20.835 10.276 -15.888 1.00 96.75 120 CYS A O 1
ATOM 835 N N . ILE A 1 121 ? 21.073 8.229 -14.979 1.00 95.75 121 ILE A N 1
ATOM 836 C CA . ILE A 1 121 ? 22.507 8.312 -14.692 1.00 95.75 121 ILE A CA 1
ATOM 837 C C . ILE A 1 121 ? 23.191 7.136 -15.392 1.00 95.75 121 ILE A C 1
ATOM 839 O O . ILE A 1 121 ? 22.932 5.969 -15.100 1.00 95.75 121 ILE A O 1
ATOM 843 N N . GLY A 1 122 ? 24.057 7.442 -16.361 1.00 94.69 122 GLY A N 1
ATOM 844 C CA . GLY A 1 122 ? 24.635 6.423 -17.239 1.00 94.69 122 GLY A CA 1
ATOM 845 C C . GLY A 1 122 ? 23.548 5.695 -18.038 1.00 94.69 122 GLY A C 1
ATOM 846 O O . GLY A 1 122 ? 22.786 6.334 -18.768 1.00 94.69 122 GLY A O 1
ATOM 847 N N . SER A 1 123 ? 23.490 4.370 -17.888 1.00 96.06 123 SER A N 1
ATOM 848 C CA . SER A 1 123 ? 22.523 3.489 -18.562 1.00 96.06 123 SER A CA 1
ATOM 849 C C . SER A 1 123 ? 21.299 3.138 -17.710 1.00 96.06 123 SER A C 1
ATOM 851 O O . SER A 1 123 ? 20.438 2.402 -18.185 1.00 96.06 123 SER A O 1
ATOM 853 N N . LEU A 1 124 ? 21.216 3.632 -16.472 1.00 96.81 124 LEU A N 1
ATOM 854 C CA . LEU A 1 124 ? 20.099 3.387 -15.563 1.00 96.81 124 LEU A CA 1
ATOM 855 C C . LEU A 1 124 ? 19.207 4.624 -15.516 1.00 96.81 124 LEU A C 1
ATOM 857 O O . LEU A 1 124 ? 19.699 5.727 -15.270 1.00 96.81 124 LEU A O 1
ATOM 861 N N . CYS A 1 125 ? 17.909 4.437 -15.722 1.00 97.75 125 CYS A N 1
ATOM 862 C CA . CYS A 1 125 ? 16.912 5.453 -15.423 1.00 97.75 125 CYS A CA 1
ATOM 863 C C . CYS A 1 125 ? 16.023 4.990 -14.274 1.00 97.75 125 CYS A C 1
ATOM 865 O O . CYS A 1 125 ? 15.699 3.807 -14.184 1.00 97.75 125 CYS A O 1
ATOM 867 N N . THR A 1 126 ? 15.631 5.929 -13.419 1.00 97.75 126 THR A N 1
ATOM 868 C CA . THR A 1 126 ? 14.766 5.692 -12.262 1.00 97.75 126 THR A CA 1
ATOM 869 C C . THR A 1 126 ? 13.709 6.775 -12.159 1.00 97.75 126 THR A C 1
ATOM 871 O O . THR A 1 126 ? 13.978 7.941 -12.464 1.00 97.75 126 THR A O 1
ATOM 874 N N . ASP A 1 127 ? 12.540 6.401 -11.671 1.00 98.12 127 ASP A N 1
ATOM 875 C CA . ASP A 1 127 ? 11.448 7.303 -11.336 1.00 98.12 127 ASP A CA 1
ATOM 876 C C . ASP A 1 127 ? 10.731 6.810 -10.075 1.00 98.12 127 ASP A C 1
ATOM 878 O O . ASP A 1 127 ? 10.838 5.641 -9.699 1.00 98.12 127 ASP A O 1
ATOM 882 N N . THR A 1 128 ? 10.046 7.708 -9.370 1.00 98.00 128 THR A N 1
ATOM 883 C CA . THR A 1 128 ? 9.370 7.353 -8.114 1.00 98.00 128 THR A CA 1
ATOM 884 C C . THR A 1 128 ? 8.019 8.036 -8.001 1.00 98.00 128 THR A C 1
ATOM 886 O O . THR A 1 128 ? 7.775 9.086 -8.606 1.00 98.00 128 THR A O 1
ATOM 889 N N . ARG A 1 129 ? 7.127 7.438 -7.212 1.00 98.06 129 ARG A N 1
ATOM 890 C CA . ARG A 1 129 ? 5.875 8.070 -6.798 1.00 98.06 129 ARG A CA 1
ATOM 891 C C . ARG A 1 129 ? 5.527 7.681 -5.375 1.00 98.06 129 ARG A C 1
ATOM 893 O O . ARG A 1 129 ? 5.610 6.507 -5.019 1.00 98.06 129 ARG A O 1
ATOM 900 N N . ALA A 1 130 ? 5.118 8.657 -4.581 1.00 98.19 130 ALA A N 1
ATOM 901 C CA . ALA A 1 130 ? 4.684 8.484 -3.209 1.00 98.19 130 ALA A CA 1
ATOM 902 C C . ALA A 1 130 ? 3.286 9.078 -3.021 1.00 98.19 130 ALA A C 1
ATOM 904 O O . ALA A 1 130 ? 3.030 10.224 -3.395 1.00 98.19 130 ALA A O 1
ATOM 905 N N . LEU A 1 131 ? 2.407 8.281 -2.422 1.00 98.12 131 LEU A N 1
ATOM 906 C CA . LEU A 1 131 ? 1.023 8.603 -2.110 1.00 98.12 131 LEU A CA 1
ATOM 907 C C . LEU A 1 131 ? 0.831 8.594 -0.592 1.00 98.12 131 LEU A C 1
ATOM 909 O O . LEU A 1 131 ? 1.343 7.714 0.104 1.00 98.12 131 LEU A O 1
ATOM 913 N N . GLN A 1 132 ? 0.041 9.535 -0.086 1.00 98.12 132 GLN A N 1
ATOM 914 C CA . GLN A 1 132 ? -0.552 9.432 1.245 1.00 98.12 132 GLN A CA 1
ATOM 915 C C . GLN A 1 132 ? -2.006 9.014 1.100 1.00 98.12 132 GLN A C 1
ATOM 917 O O . GLN A 1 132 ? -2.807 9.735 0.507 1.00 98.12 132 GLN A O 1
ATOM 922 N N . ILE A 1 133 ? -2.329 7.837 1.619 1.00 98.12 133 ILE A N 1
ATOM 923 C CA . ILE A 1 133 ? -3.638 7.206 1.494 1.00 98.12 133 ILE A CA 1
ATOM 924 C C . ILE A 1 133 ? -4.341 7.258 2.847 1.00 98.12 133 ILE A C 1
ATOM 926 O O . ILE A 1 133 ? -3.731 7.006 3.884 1.00 98.12 133 ILE A O 1
ATOM 930 N N . GLN A 1 134 ? -5.635 7.553 2.828 1.00 97.88 134 GLN A N 1
ATOM 931 C CA . GLN A 1 134 ? -6.508 7.460 3.993 1.00 97.88 134 GLN A CA 1
ATOM 932 C C . GLN A 1 134 ? -7.629 6.461 3.731 1.00 97.88 134 GLN A C 1
ATOM 934 O O . GLN A 1 134 ? -8.101 6.288 2.597 1.00 97.88 134 GLN A O 1
ATOM 939 N N . GLY A 1 135 ? -8.055 5.795 4.797 1.00 97.50 135 GLY A N 1
ATOM 940 C CA . GLY A 1 135 ? -9.059 4.751 4.719 1.00 97.50 135 GLY A CA 1
ATOM 941 C C . GLY A 1 135 ? -9.557 4.296 6.078 1.00 97.50 135 GLY A C 1
ATOM 942 O O . GLY A 1 135 ? -9.374 4.961 7.091 1.00 97.50 135 GLY A O 1
ATOM 943 N N . THR A 1 136 ? -10.196 3.135 6.086 1.00 97.81 136 THR A N 1
ATOM 944 C CA . THR A 1 136 ? -10.699 2.467 7.283 1.00 97.81 136 THR A CA 1
ATOM 945 C C . THR A 1 136 ? -10.184 1.037 7.346 1.00 97.81 136 THR A C 1
ATOM 947 O O . THR A 1 136 ? -10.094 0.340 6.335 1.00 97.81 136 THR A O 1
ATOM 950 N N . VAL A 1 137 ? -9.818 0.595 8.541 1.00 98.12 137 VAL A N 1
ATOM 951 C CA . VAL A 1 137 ? -9.475 -0.788 8.852 1.00 98.12 137 VAL A CA 1
ATOM 952 C C . VAL A 1 137 ? -10.570 -1.369 9.737 1.00 98.12 137 VAL A C 1
ATOM 954 O O . VAL A 1 137 ? -11.067 -0.706 10.644 1.00 98.12 137 VAL A O 1
ATOM 957 N N . SER A 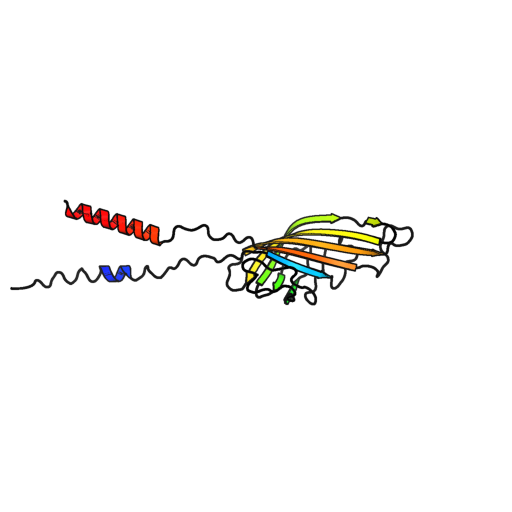1 138 ? -10.976 -2.600 9.457 1.00 97.56 138 SER A N 1
ATOM 958 C CA . SER A 1 138 ? -11.967 -3.345 10.242 1.00 97.56 138 SER A CA 1
ATOM 959 C C . SER A 1 138 ? -11.552 -4.808 10.344 1.00 97.56 138 SER A C 1
ATOM 961 O O . SER A 1 138 ? -10.788 -5.286 9.506 1.00 97.56 138 SER A O 1
ATOM 963 N N . GLY A 1 139 ? -12.031 -5.526 11.358 1.00 96.75 139 GLY A N 1
ATOM 964 C CA . GLY A 1 139 ? -11.730 -6.948 11.514 1.00 96.75 139 GLY A CA 1
ATOM 965 C C . GLY A 1 139 ? -11.668 -7.393 12.965 1.00 96.75 139 GLY A C 1
ATOM 966 O O . GLY A 1 139 ? -11.691 -6.572 13.876 1.00 96.75 139 GLY A O 1
ATOM 967 N N . ASN A 1 140 ? -11.594 -8.708 13.173 1.00 95.81 140 ASN A N 1
ATOM 968 C CA . ASN A 1 140 ? -11.334 -9.338 14.476 1.00 95.81 140 ASN A CA 1
ATOM 969 C C . ASN A 1 140 ? -12.234 -8.867 15.643 1.00 95.81 140 ASN A C 1
ATOM 971 O O . ASN A 1 140 ? -11.836 -8.935 16.801 1.00 95.81 140 ASN A O 1
ATOM 975 N N . GLY A 1 141 ? -13.457 -8.414 15.344 1.00 92.75 141 GLY A N 1
ATOM 976 C CA . GLY A 1 141 ? -14.420 -7.934 16.342 1.00 92.75 141 GLY A CA 1
ATOM 977 C C . GLY A 1 141 ? -14.176 -6.510 16.856 1.00 92.75 141 GLY A C 1
ATOM 978 O O . GLY A 1 141 ? -14.909 -6.075 17.740 1.00 92.75 141 GLY A O 1
ATOM 979 N N . PHE A 1 142 ? -13.190 -5.793 16.311 1.00 93.88 142 PHE A N 1
ATOM 980 C CA . PHE A 1 142 ? -12.967 -4.372 16.573 1.00 93.88 142 PHE A CA 1
ATOM 981 C C . PHE A 1 142 ? -13.904 -3.501 15.733 1.00 93.88 142 PHE A C 1
ATOM 983 O O . PHE A 1 142 ? -14.350 -3.899 14.650 1.00 93.88 142 PHE A O 1
ATOM 990 N N . ASP A 1 143 ? -14.141 -2.280 16.202 1.00 93.50 143 ASP A N 1
ATOM 991 C CA . ASP A 1 143 ? -14.859 -1.277 15.428 1.00 93.50 143 ASP A CA 1
ATOM 992 C C . ASP A 1 143 ? -13.999 -0.746 14.279 1.00 93.50 143 ASP A C 1
ATOM 994 O O . ASP A 1 143 ? -12.770 -0.629 14.370 1.00 93.50 143 ASP A O 1
ATOM 998 N N . ALA A 1 144 ? -14.666 -0.400 13.175 1.00 95.75 144 ALA A N 1
ATOM 999 C CA . ALA A 1 144 ? -14.001 0.197 12.029 1.00 95.75 144 ALA A CA 1
ATOM 1000 C C . ALA A 1 144 ? -13.278 1.480 12.460 1.00 95.75 144 ALA A C 1
ATOM 1002 O O . ALA A 1 144 ? -13.867 2.380 13.060 1.00 95.75 144 ALA A O 1
ATOM 1003 N N . THR A 1 145 ? -11.989 1.546 12.153 1.00 96.50 145 THR A N 1
ATOM 1004 C CA . THR A 1 145 ? -11.093 2.601 12.616 1.00 96.50 145 THR A CA 1
ATOM 1005 C C . THR A 1 145 ? -10.413 3.251 11.426 1.00 96.50 145 THR A C 1
ATOM 1007 O O . THR A 1 145 ? -10.051 2.568 10.472 1.00 96.50 145 THR A O 1
ATOM 1010 N N . GLU A 1 146 ? -10.234 4.567 11.455 1.00 96.94 146 GLU A N 1
ATOM 1011 C CA . GLU A 1 146 ? -9.498 5.271 10.408 1.00 96.94 146 GLU A CA 1
ATOM 1012 C C . GLU A 1 146 ? -8.028 4.822 10.371 1.00 96.94 146 GLU A C 1
ATOM 1014 O O . GLU A 1 146 ? -7.423 4.541 11.408 1.00 96.94 146 GLU A O 1
ATOM 1019 N N . PHE A 1 147 ? -7.433 4.759 9.182 1.00 98.00 147 PHE A N 1
ATOM 1020 C CA . PHE A 1 147 ? -5.993 4.598 9.024 1.00 98.00 147 PHE A CA 1
ATOM 1021 C C . PHE A 1 147 ? -5.426 5.657 8.083 1.00 98.00 147 PHE A C 1
ATOM 1023 O O . PHE A 1 147 ? -6.090 6.110 7.148 1.00 98.00 147 PHE A O 1
ATOM 1030 N N . ALA A 1 148 ? -4.150 5.969 8.291 1.00 98.00 148 ALA A N 1
ATOM 1031 C CA . ALA A 1 148 ? -3.321 6.672 7.324 1.00 98.00 148 ALA A CA 1
ATOM 1032 C C . ALA A 1 148 ? -2.211 5.738 6.838 1.00 98.00 148 ALA A C 1
ATOM 1034 O O . ALA A 1 148 ? -1.685 4.927 7.604 1.00 98.00 148 ALA A O 1
ATOM 1035 N N . ALA A 1 149 ? -1.859 5.840 5.563 1.00 98.19 149 ALA A N 1
ATOM 1036 C CA . ALA A 1 149 ? -0.813 5.039 4.961 1.00 98.19 149 ALA A CA 1
ATOM 1037 C C . ALA A 1 149 ? 0.110 5.885 4.088 1.00 98.19 149 ALA A C 1
ATOM 1039 O O . ALA A 1 149 ? -0.346 6.727 3.317 1.00 98.19 149 ALA A O 1
ATOM 1040 N N . ASN A 1 150 ? 1.408 5.614 4.172 1.00 98.31 150 ASN A N 1
ATOM 1041 C CA . ASN A 1 150 ? 2.367 6.055 3.169 1.00 98.31 150 ASN A CA 1
ATOM 1042 C C . ASN A 1 150 ? 2.564 4.905 2.191 1.00 98.31 150 ASN A C 1
ATOM 1044 O O . ASN A 1 150 ? 2.909 3.799 2.602 1.00 98.31 150 ASN A O 1
ATOM 1048 N N . TRP A 1 151 ? 2.344 5.152 0.908 1.00 98.00 151 TRP A N 1
ATOM 1049 C CA . TRP A 1 151 ? 2.577 4.185 -0.158 1.00 98.00 151 TRP A CA 1
ATOM 1050 C C . TRP A 1 151 ? 3.623 4.748 -1.109 1.00 98.00 151 TRP A C 1
ATOM 1052 O O . TRP A 1 151 ? 3.535 5.903 -1.515 1.00 98.00 151 TRP A O 1
ATOM 1062 N N . THR A 1 152 ? 4.635 3.962 -1.450 1.00 98.12 152 THR A N 1
ATOM 1063 C CA . THR A 1 152 ? 5.721 4.392 -2.332 1.00 98.12 152 THR A CA 1
ATOM 1064 C C . THR A 1 152 ? 5.963 3.362 -3.412 1.00 98.12 152 THR A C 1
ATOM 1066 O O . THR A 1 152 ? 5.905 2.164 -3.156 1.00 98.12 152 THR A O 1
ATOM 1069 N N . SER A 1 153 ? 6.271 3.834 -4.613 1.00 97.88 153 SER A N 1
ATOM 1070 C CA . SER A 1 153 ? 6.673 3.019 -5.751 1.00 97.88 153 SER A CA 1
ATOM 1071 C C . SER A 1 153 ? 7.958 3.553 -6.354 1.00 97.88 153 SER A C 1
ATOM 1073 O O . SER A 1 153 ? 8.182 4.763 -6.427 1.00 97.88 153 SER A O 1
ATOM 1075 N N . ASN A 1 154 ? 8.800 2.622 -6.780 1.00 97.50 154 ASN A N 1
ATOM 1076 C CA . ASN A 1 154 ? 10.080 2.896 -7.406 1.00 97.50 154 ASN A CA 1
ATOM 1077 C C . ASN A 1 154 ? 10.127 2.123 -8.719 1.00 97.50 154 ASN A C 1
ATOM 1079 O O . ASN A 1 154 ? 9.929 0.907 -8.724 1.00 97.50 154 ASN A O 1
ATOM 1083 N N . GLY A 1 155 ? 10.363 2.837 -9.813 1.00 97.00 155 GLY A N 1
ATOM 1084 C CA . GLY A 1 155 ? 10.569 2.287 -11.143 1.00 97.00 155 GLY A CA 1
ATOM 1085 C C . GLY A 1 155 ? 12.032 2.399 -11.552 1.00 97.00 155 GLY A C 1
ATOM 1086 O O . GLY A 1 15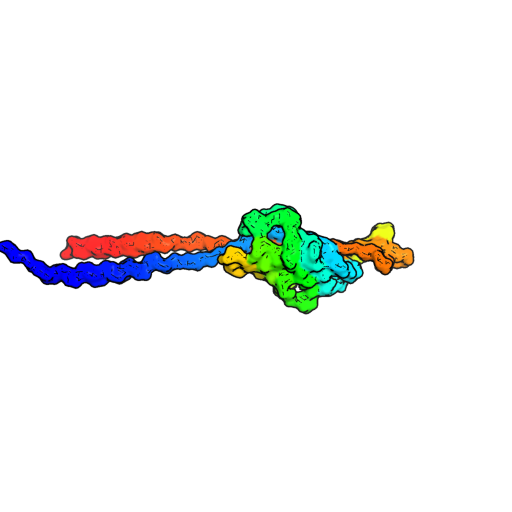5 ? 12.744 3.336 -11.179 1.00 97.00 155 GLY A O 1
ATOM 1087 N N . ALA A 1 156 ? 12.493 1.418 -12.319 1.00 96.88 156 ALA A N 1
ATOM 1088 C CA . ALA A 1 156 ? 13.811 1.415 -12.930 1.00 96.88 156 ALA A CA 1
ATOM 1089 C C . ALA A 1 156 ? 13.768 0.761 -14.313 1.00 96.88 156 ALA A C 1
ATOM 1091 O O . ALA A 1 156 ? 13.028 -0.198 -14.540 1.00 96.88 156 ALA A O 1
ATOM 1092 N N . CYS A 1 157 ? 14.584 1.263 -15.236 1.00 97.12 157 CYS A N 1
ATOM 1093 C CA . CYS A 1 157 ? 14.699 0.728 -16.589 1.00 97.12 157 CYS A CA 1
ATOM 1094 C C . CYS A 1 157 ? 16.085 0.997 -17.194 1.00 97.12 157 CYS A C 1
ATOM 1096 O O . CYS A 1 157 ? 16.841 1.853 -16.718 1.00 97.12 157 CYS A O 1
ATOM 1098 N N . ALA A 1 158 ? 16.409 0.304 -18.287 1.00 97.06 158 ALA A N 1
ATOM 1099 C CA . ALA A 1 158 ? 17.591 0.621 -19.078 1.00 97.06 158 ALA A CA 1
ATOM 1100 C C . ALA A 1 158 ? 17.327 1.837 -19.976 1.00 97.06 158 ALA A C 1
ATOM 1102 O O . ALA A 1 158 ? 16.288 1.927 -20.631 1.00 97.06 158 ALA A O 1
ATOM 1103 N N . LYS A 1 159 ? 18.290 2.757 -20.046 1.00 96.56 159 LYS A N 1
ATOM 1104 C CA . LYS A 1 159 ? 18.227 3.950 -20.897 1.00 96.56 159 LYS A CA 1
ATOM 1105 C C . LYS A 1 159 ? 18.358 3.589 -22.379 1.00 96.56 159 LYS A C 1
ATOM 1107 O O . LYS A 1 159 ? 19.296 2.898 -22.775 1.00 96.56 159 LYS A O 1
ATOM 1112 N N . ALA A 1 160 ? 17.475 4.124 -23.216 1.00 93.50 160 ALA A N 1
ATOM 1113 C CA . ALA A 1 160 ? 17.596 4.056 -24.666 1.00 93.50 160 ALA A CA 1
ATOM 1114 C C . ALA A 1 160 ? 18.765 4.923 -25.168 1.00 93.50 160 ALA A C 1
ATOM 1116 O O . ALA A 1 160 ? 19.004 6.036 -24.687 1.00 93.50 160 ALA A O 1
ATOM 1117 N N . GLN A 1 161 ? 19.507 4.428 -26.159 1.00 92.06 161 GLN A N 1
ATOM 1118 C CA . GLN A 1 161 ? 20.678 5.131 -26.682 1.00 92.06 161 GLN A CA 1
ATOM 1119 C C . GLN A 1 161 ? 20.290 6.510 -27.243 1.00 92.06 161 GLN A C 1
ATOM 1121 O O . GLN A 1 161 ? 19.375 6.629 -28.051 1.00 92.06 161 GLN A O 1
ATOM 1126 N N . GLY A 1 162 ? 20.990 7.560 -26.801 1.00 86.94 162 GLY A N 1
ATOM 1127 C CA . GLY A 1 162 ? 20.766 8.931 -27.276 1.00 86.94 162 GLY A CA 1
ATOM 1128 C C . GLY A 1 162 ? 19.459 9.589 -26.808 1.00 86.94 162 GLY A C 1
ATOM 1129 O O . GLY A 1 162 ? 19.149 10.678 -27.279 1.00 86.94 162 GLY A O 1
ATOM 1130 N N . SER A 1 163 ? 18.705 8.975 -25.887 1.00 88.62 163 SER A N 1
ATOM 1131 C CA . SER A 1 163 ? 17.418 9.493 -25.399 1.00 88.62 163 SER A CA 1
ATOM 1132 C C . SER A 1 163 ? 17.302 9.422 -23.871 1.00 88.62 163 SER A C 1
ATOM 1134 O O . SER A 1 163 ? 18.013 8.662 -23.216 1.00 88.62 163 SER A O 1
ATOM 1136 N N . VAL A 1 164 ? 16.407 10.222 -23.285 1.00 86.88 164 VAL A N 1
ATOM 1137 C CA . VAL A 1 164 ? 15.982 10.122 -21.873 1.00 86.88 164 VAL A CA 1
ATOM 1138 C C . VAL A 1 164 ? 14.676 9.327 -21.832 1.00 86.88 164 VAL A C 1
ATOM 1140 O O . VAL A 1 164 ? 13.617 9.832 -21.482 1.00 86.88 164 VAL A O 1
ATOM 1143 N N . SER A 1 165 ? 14.739 8.086 -22.306 1.00 91.69 165 SER A N 1
ATOM 1144 C CA . SER A 1 165 ? 13.608 7.159 -22.333 1.00 91.69 165 SER A CA 1
ATOM 1145 C C . SER A 1 165 ? 14.079 5.749 -22.008 1.00 91.69 165 SER A C 1
ATOM 1147 O O . SER A 1 165 ? 15.267 5.439 -22.112 1.00 91.69 165 SER A O 1
ATOM 1149 N N . CYS A 1 166 ? 13.144 4.907 -21.588 1.00 94.06 166 CYS A N 1
ATOM 1150 C CA . CYS A 1 166 ? 13.407 3.512 -21.277 1.00 94.06 166 CYS A CA 1
ATOM 1151 C C . CYS A 1 166 ? 13.408 2.638 -22.537 1.00 94.06 166 CYS A C 1
ATOM 1153 O O . CYS A 1 166 ? 12.612 2.849 -23.453 1.00 94.06 166 CYS A O 1
ATOM 1155 N N . VAL A 1 167 ? 14.248 1.604 -22.551 1.00 95.12 167 VAL A N 1
ATOM 1156 C CA . VAL A 1 167 ? 14.162 0.512 -23.526 1.00 95.12 167 VAL A CA 1
ATOM 1157 C C . VAL A 1 167 ? 12.956 -0.364 -23.186 1.00 95.12 167 VAL A C 1
ATOM 1159 O O . VAL A 1 167 ? 12.797 -0.803 -22.043 1.00 95.12 167 VAL A O 1
ATOM 1162 N N . ALA A 1 168 ? 12.117 -0.649 -24.184 1.00 90.88 168 ALA A N 1
ATOM 1163 C CA . ALA A 1 168 ? 10.958 -1.520 -24.018 1.00 90.88 168 ALA A CA 1
ATOM 1164 C C . ALA A 1 168 ? 11.360 -2.895 -23.451 1.00 90.88 168 ALA A C 1
ATOM 1166 O O . ALA A 1 168 ? 12.357 -3.481 -23.868 1.00 90.88 168 ALA A O 1
ATOM 1167 N N . GLY A 1 169 ? 10.590 -3.401 -22.484 1.00 89.69 169 GLY A N 1
ATOM 1168 C CA . GLY A 1 169 ? 10.847 -4.695 -21.837 1.00 89.69 169 GLY A CA 1
ATOM 1169 C C . GLY A 1 169 ? 11.935 -4.689 -20.757 1.00 89.69 169 GLY A C 1
ATOM 1170 O O . GLY A 1 169 ? 12.193 -5.731 -20.169 1.00 89.69 169 GLY A O 1
ATOM 1171 N N . THR A 1 170 ? 12.552 -3.540 -20.457 1.00 94.81 170 THR A N 1
ATOM 1172 C CA . THR A 1 170 ? 13.560 -3.423 -19.380 1.00 94.81 170 THR A CA 1
ATOM 1173 C C . THR A 1 170 ? 13.008 -2.826 -18.086 1.00 94.81 170 THR A C 1
ATOM 1175 O O . THR A 1 170 ? 13.770 -2.545 -17.166 1.00 94.81 170 THR A O 1
ATOM 1178 N N . TYR A 1 171 ? 11.694 -2.606 -18.022 1.00 94.06 171 TYR A N 1
ATOM 1179 C CA . TYR A 1 171 ? 11.032 -2.014 -16.868 1.00 94.06 171 TYR A CA 1
ATOM 1180 C C . TYR A 1 171 ? 10.988 -2.998 -15.704 1.00 94.06 171 TYR A C 1
ATOM 1182 O O . TYR A 1 171 ? 10.521 -4.128 -15.836 1.00 94.06 171 TYR A O 1
ATOM 1190 N N . SER A 1 172 ? 11.417 -2.519 -14.549 1.00 94.94 172 SER A N 1
ATOM 1191 C CA . SER A 1 172 ? 11.213 -3.149 -13.254 1.00 94.94 172 SER A CA 1
ATOM 1192 C C . SER A 1 172 ? 10.594 -2.118 -12.327 1.00 94.94 172 SER A C 1
ATOM 1194 O O . SER A 1 172 ? 10.913 -0.932 -12.417 1.00 94.94 172 SER A O 1
ATOM 1196 N N . ALA A 1 173 ? 9.692 -2.551 -11.457 1.00 95.38 173 ALA A N 1
ATOM 1197 C CA . ALA A 1 173 ? 9.097 -1.665 -10.479 1.00 95.38 173 ALA A CA 1
ATOM 1198 C C . ALA A 1 173 ? 8.722 -2.444 -9.218 1.00 95.38 173 ALA A C 1
ATOM 1200 O O . ALA A 1 173 ? 8.356 -3.619 -9.284 1.00 95.38 173 ALA A O 1
ATOM 1201 N N . SER A 1 174 ? 8.815 -1.775 -8.078 1.00 95.38 174 SER A N 1
ATOM 1202 C CA . SER A 1 174 ? 8.445 -2.308 -6.768 1.00 95.38 174 SER A CA 1
ATOM 1203 C C . SER A 1 174 ? 7.724 -1.248 -5.959 1.00 95.38 174 SER A C 1
ATOM 1205 O O . SER A 1 174 ? 7.915 -0.049 -6.193 1.00 95.38 174 SER A O 1
ATOM 1207 N N . TRP A 1 175 ? 6.964 -1.672 -4.962 1.00 97.00 175 TRP A N 1
ATOM 1208 C CA . TRP A 1 175 ? 6.282 -0.768 -4.052 1.00 97.00 175 TRP A CA 1
ATOM 1209 C C . TRP A 1 175 ? 6.397 -1.225 -2.600 1.00 97.00 175 TRP A C 1
ATOM 1211 O O . TRP A 1 175 ? 6.688 -2.381 -2.288 1.00 97.00 175 TRP A O 1
ATOM 1221 N N . SER A 1 176 ? 6.178 -0.282 -1.696 1.00 97.19 176 SER A N 1
ATOM 1222 C CA . SER A 1 176 ? 6.047 -0.535 -0.269 1.00 97.19 176 SER A CA 1
ATOM 1223 C C . SER A 1 176 ? 4.985 0.372 0.328 1.00 97.19 176 SER A C 1
ATOM 1225 O O . SER A 1 176 ? 4.722 1.470 -0.168 1.00 97.19 176 SER A O 1
ATOM 1227 N N . SER A 1 177 ? 4.356 -0.091 1.399 1.00 98.00 177 SER A N 1
ATOM 1228 C CA . SER A 1 177 ? 3.338 0.658 2.117 1.00 98.00 177 SER A CA 1
ATOM 1229 C C . SER A 1 177 ? 3.530 0.509 3.613 1.00 98.00 177 SER A C 1
ATOM 1231 O O . SER A 1 177 ? 3.792 -0.590 4.086 1.00 98.00 177 SER A O 1
ATOM 1233 N N . SER A 1 178 ? 3.380 1.593 4.365 1.00 98.06 178 SER A N 1
ATOM 1234 C CA . SER A 1 178 ? 3.275 1.561 5.821 1.00 98.06 178 SER A CA 1
ATOM 1235 C C . SER A 1 178 ? 1.936 2.145 6.233 1.00 98.06 178 SER A C 1
ATOM 1237 O O . SER A 1 178 ? 1.591 3.256 5.841 1.00 98.06 178 SER A O 1
ATOM 1239 N N . VAL A 1 179 ? 1.172 1.376 6.999 1.00 98.12 179 VAL A N 1
ATOM 1240 C CA . VAL A 1 179 ? -0.175 1.712 7.457 1.00 98.12 179 VAL A CA 1
ATOM 1241 C C . VAL A 1 179 ? -0.151 1.907 8.965 1.00 98.12 179 VAL A C 1
ATOM 1243 O O . VAL A 1 179 ? 0.456 1.117 9.689 1.00 98.12 179 VAL A O 1
ATOM 1246 N N . VAL A 1 180 ? -0.833 2.944 9.440 1.00 98.19 180 VAL A N 1
ATOM 1247 C CA . VAL A 1 180 ? -1.031 3.237 10.860 1.00 98.19 180 VAL A CA 1
ATOM 1248 C C . VAL A 1 180 ? -2.523 3.389 11.120 1.00 98.19 180 VAL A C 1
ATOM 1250 O O . VAL A 1 180 ? -3.165 4.264 10.538 1.00 98.19 180 VAL A O 1
ATOM 1253 N N . ALA A 1 181 ? -3.071 2.545 11.993 1.00 97.62 181 ALA A N 1
ATOM 1254 C CA . ALA A 1 181 ? -4.440 2.687 12.472 1.00 97.62 181 ALA A CA 1
ATOM 1255 C C . ALA A 1 181 ? -4.494 3.784 13.541 1.00 97.62 181 ALA A C 1
ATOM 1257 O O . ALA A 1 181 ? -3.708 3.784 14.491 1.00 97.62 181 ALA A O 1
ATOM 1258 N N . LEU A 1 182 ? -5.414 4.727 13.365 1.00 95.75 182 LEU A N 1
ATOM 1259 C CA . LEU A 1 182 ? -5.526 5.958 14.145 1.00 95.75 182 LEU A CA 1
ATOM 1260 C C . LEU A 1 182 ? -6.564 5.840 15.265 1.00 95.75 182 LEU A C 1
ATOM 1262 O O . LEU A 1 182 ? -7.147 6.843 15.681 1.00 95.75 182 LEU A O 1
ATOM 1266 N N . GLY A 1 183 ? -6.813 4.620 15.750 1.00 90.25 183 GLY A N 1
ATOM 1267 C CA . GLY A 1 183 ? -7.710 4.394 16.871 1.00 90.25 183 GLY A CA 1
ATOM 1268 C C . GLY A 1 183 ? -7.280 5.241 18.054 1.00 90.25 183 GLY A C 1
ATOM 1269 O O . GLY A 1 183 ? -6.151 5.142 18.535 1.00 90.25 183 GLY A O 1
ATOM 1270 N N . THR A 1 184 ? -8.177 6.102 18.519 1.00 79.00 184 THR A N 1
ATOM 1271 C CA . THR A 1 184 ? -7.969 6.748 19.805 1.00 79.00 184 THR A CA 1
ATOM 1272 C C . THR A 1 184 ? -8.454 5.771 20.867 1.00 79.00 184 THR A C 1
ATOM 1274 O O . THR A 1 184 ? -9.604 5.324 20.795 1.00 79.00 184 THR A O 1
ATOM 1277 N N . PRO A 1 185 ? -7.610 5.382 21.840 1.00 63.66 185 PRO A N 1
ATOM 1278 C CA . PRO A 1 185 ? -8.128 4.658 22.984 1.00 63.66 185 PRO A CA 1
ATOM 1279 C C . PRO A 1 185 ? -9.218 5.534 23.616 1.00 63.66 185 PRO A C 1
ATOM 1281 O O . PRO A 1 185 ? -9.054 6.761 23.654 1.00 63.66 185 PRO A O 1
ATOM 1284 N N . PRO A 1 186 ? -10.338 4.951 24.074 1.00 61.25 186 PRO A N 1
ATOM 1285 C CA . PRO A 1 186 ? -11.354 5.716 24.774 1.00 61.25 186 PRO A CA 1
ATOM 1286 C C . PRO A 1 186 ? -10.665 6.459 25.919 1.00 61.25 186 PRO A C 1
ATOM 1288 O O . PRO A 1 186 ? -10.102 5.835 26.816 1.00 61.25 186 PRO A O 1
ATOM 1291 N N . VAL A 1 187 ? -10.648 7.795 25.849 1.00 61.50 187 VAL A N 1
ATOM 1292 C CA . VAL A 1 187 ? -10.182 8.631 26.958 1.00 61.50 187 VAL A CA 1
ATOM 1293 C C . VAL A 1 187 ? -10.963 8.187 28.179 1.00 61.50 187 VAL A C 1
ATOM 1295 O O . VAL A 1 187 ? -12.189 8.158 28.093 1.00 61.50 187 VAL A O 1
ATOM 1298 N N . ASP A 1 188 ? -10.265 7.764 29.238 1.00 56.03 188 ASP A N 1
ATOM 1299 C CA . ASP A 1 188 ? -10.834 7.151 30.440 1.00 56.03 188 ASP A CA 1
ATOM 1300 C C . ASP A 1 188 ? -12.130 7.859 30.853 1.00 56.03 188 ASP A C 1
ATOM 1302 O O . ASP A 1 188 ? -12.128 8.875 31.553 1.00 56.03 188 ASP A O 1
ATOM 1306 N N . MET A 1 189 ? -13.266 7.347 30.377 1.00 55.84 189 MET A N 1
ATOM 1307 C CA . MET A 1 189 ? -14.562 7.859 30.780 1.00 55.84 189 MET A CA 1
ATOM 1308 C C . MET A 1 189 ? -14.655 7.525 32.264 1.00 55.84 189 MET A C 1
ATOM 1310 O O . MET A 1 189 ? -14.430 6.360 32.615 1.00 55.84 189 MET A O 1
ATOM 1314 N N . PRO A 1 190 ? -14.937 8.503 33.150 1.00 57.75 190 PRO A N 1
ATOM 1315 C CA . PRO A 1 190 ? -15.003 8.251 34.578 1.00 57.75 190 PRO A CA 1
ATOM 1316 C C . PRO A 1 190 ? -15.940 7.075 34.792 1.00 57.75 190 PRO A C 1
ATOM 1318 O O . PRO A 1 190 ? -17.121 7.117 34.439 1.00 57.75 190 PRO A O 1
ATOM 1321 N N . THR A 1 191 ? -15.352 5.989 35.285 1.00 63.88 191 THR A N 1
ATOM 1322 C CA . THR A 1 191 ? -15.996 4.688 35.373 1.00 63.88 191 THR A CA 1
ATOM 1323 C C . THR A 1 191 ? -17.337 4.880 36.083 1.00 63.88 191 THR A C 1
ATOM 1325 O O . THR A 1 191 ? -17.383 5.601 37.087 1.00 63.88 191 THR A O 1
ATOM 1328 N N . PRO A 1 192 ? -18.434 4.245 35.629 1.00 59.88 192 PRO A N 1
ATOM 1329 C CA . PRO A 1 192 ? -19.769 4.436 36.209 1.00 59.88 192 PRO A CA 1
ATOM 1330 C C . PRO A 1 192 ? -19.815 4.268 37.737 1.00 59.88 192 PRO A C 1
ATOM 1332 O O . PRO A 1 192 ? -20.681 4.831 38.404 1.00 59.88 192 PRO A O 1
ATOM 1335 N N . GLY A 1 193 ? -18.841 3.548 38.308 1.00 60.78 193 GLY A N 1
ATOM 1336 C CA . GLY A 1 193 ? -18.627 3.428 39.746 1.00 60.78 193 GLY A CA 1
ATOM 1337 C C . GLY A 1 193 ? -18.476 4.762 40.487 1.00 60.78 193 GLY A C 1
ATOM 1338 O O . GLY A 1 193 ? -18.979 4.874 41.600 1.00 60.78 193 GLY A O 1
ATOM 1339 N N . VAL A 1 194 ? -17.872 5.797 39.892 1.00 66.25 194 VAL A N 1
ATOM 1340 C CA . VAL A 1 194 ? -17.726 7.113 40.547 1.00 66.25 194 VAL A CA 1
ATOM 1341 C C . VAL A 1 194 ? -19.070 7.844 40.616 1.00 66.25 194 VAL A C 1
ATOM 1343 O O . VAL A 1 194 ? -19.402 8.430 41.645 1.00 66.25 194 VAL A O 1
ATOM 1346 N N . LEU A 1 195 ? -19.895 7.742 39.568 1.00 66.81 195 LEU A N 1
ATOM 1347 C CA . LEU A 1 195 ? -21.257 8.291 39.556 1.00 66.81 195 LEU A CA 1
ATOM 1348 C C . LEU A 1 195 ? -22.184 7.525 40.508 1.00 66.81 195 LEU A C 1
ATOM 1350 O O . LEU A 1 195 ? -23.012 8.126 41.200 1.00 66.81 195 LEU A O 1
ATOM 1354 N N . LEU A 1 196 ? -22.017 6.204 40.600 1.00 70.94 196 LEU A N 1
ATOM 1355 C CA . LEU A 1 196 ? -22.732 5.378 41.569 1.00 70.94 196 LEU A CA 1
ATOM 1356 C C . LEU A 1 196 ? -22.323 5.722 43.012 1.00 70.94 196 LEU A C 1
ATOM 1358 O O . LEU A 1 196 ? -23.183 5.867 43.875 1.00 70.94 196 LEU A O 1
ATOM 1362 N N . LEU A 1 197 ? -21.030 5.922 43.281 1.00 74.75 197 LEU A N 1
ATOM 1363 C CA . LEU A 1 197 ? -20.536 6.336 44.599 1.00 74.75 197 LEU A CA 1
ATOM 1364 C C . LEU A 1 197 ? -20.989 7.753 44.964 1.00 74.75 197 LEU A C 1
ATOM 1366 O O . LEU A 1 197 ? -21.380 7.988 46.108 1.00 74.75 197 LEU A O 1
ATOM 1370 N N . MET A 1 198 ? -21.017 8.686 44.009 1.00 77.44 198 MET A N 1
ATOM 1371 C CA . MET A 1 198 ? -21.568 10.027 44.234 1.00 77.44 198 MET A CA 1
ATOM 1372 C C . MET A 1 198 ? -23.067 9.986 44.531 1.00 77.44 198 MET A C 1
ATOM 1374 O O . MET A 1 198 ? -23.524 10.639 45.469 1.00 77.44 198 MET A O 1
ATOM 1378 N N . SER A 1 199 ? -23.842 9.211 43.772 1.00 75.25 199 SER A N 1
ATOM 1379 C CA . SER A 1 199 ? -25.286 9.086 44.003 1.00 75.25 199 SER A CA 1
ATOM 1380 C C . SER A 1 199 ? -25.596 8.365 45.320 1.00 75.25 199 SER A C 1
ATOM 1382 O O . SER A 1 199 ? -26.449 8.831 46.078 1.00 75.25 199 SER A O 1
ATOM 1384 N N . ALA A 1 200 ? -24.847 7.316 45.671 1.00 77.06 200 ALA A N 1
ATOM 1385 C CA . ALA A 1 200 ? -24.934 6.661 46.977 1.00 77.06 200 ALA A CA 1
ATOM 1386 C C . ALA A 1 200 ? -24.550 7.611 48.128 1.00 77.06 200 ALA A C 1
ATOM 1388 O O . ALA A 1 200 ? -25.236 7.650 49.153 1.00 77.06 200 ALA A O 1
ATOM 1389 N N . GLY A 1 201 ? -23.511 8.432 47.947 1.00 80.25 201 GLY A N 1
ATOM 1390 C CA . GLY A 1 201 ? -23.099 9.457 48.908 1.00 80.25 201 GLY A CA 1
ATOM 1391 C C . GLY A 1 201 ? -24.165 10.535 49.129 1.00 80.25 201 GLY A C 1
ATOM 1392 O O . GLY A 1 201 ? -24.470 10.885 50.271 1.00 80.25 201 GLY A O 1
ATOM 1393 N N . LEU A 1 202 ? -24.800 11.017 48.055 1.00 81.44 202 LEU A N 1
ATOM 1394 C CA . LEU A 1 202 ? -25.885 12.005 48.122 1.00 81.44 202 LEU A CA 1
ATOM 1395 C C . LEU A 1 202 ? -27.150 11.439 48.785 1.00 81.44 202 LEU A C 1
ATOM 1397 O O . LEU A 1 202 ? -27.768 12.116 49.611 1.00 81.44 202 LEU A O 1
ATOM 1401 N N . LEU A 1 203 ? -27.512 10.188 48.486 1.00 83.06 203 LEU A N 1
ATOM 1402 C CA . LEU A 1 203 ? -28.629 9.499 49.142 1.00 83.06 203 LEU A CA 1
ATOM 1403 C C . LEU A 1 203 ? -28.350 9.255 50.634 1.00 83.06 203 LEU A C 1
ATOM 1405 O O . LEU A 1 203 ? -29.238 9.458 51.467 1.00 83.06 203 LEU A O 1
ATOM 1409 N N . GLY A 1 204 ? -27.111 8.900 50.991 1.00 79.56 204 GLY A N 1
ATOM 1410 C CA . GLY A 1 204 ? -26.666 8.773 52.381 1.00 79.56 204 GLY A CA 1
ATOM 1411 C C . GLY A 1 204 ? -26.762 10.090 53.161 1.00 79.56 204 GLY A C 1
ATOM 1412 O O . GLY A 1 204 ? -27.294 10.116 54.275 1.00 79.56 204 GLY A O 1
ATOM 1413 N N . LEU A 1 205 ? -26.334 11.205 52.556 1.00 81.00 205 LEU A N 1
ATOM 1414 C CA . LEU A 1 205 ? -26.450 12.553 53.132 1.00 81.00 205 LEU A CA 1
ATOM 1415 C C . LEU A 1 205 ? -27.912 12.991 53.314 1.00 81.00 205 LEU A C 1
ATOM 1417 O O . LEU A 1 205 ? -28.273 13.542 54.359 1.00 81.00 205 LEU A O 1
ATOM 1421 N N . ALA A 1 206 ? -28.776 12.718 52.332 1.00 78.12 206 ALA A N 1
ATOM 1422 C CA . ALA A 1 206 ? -30.205 13.018 52.425 1.00 78.12 206 ALA A CA 1
ATOM 1423 C C . ALA A 1 206 ? -30.895 12.209 53.539 1.00 78.12 206 ALA A C 1
ATOM 1425 O O . ALA A 1 206 ? -31.723 12.751 54.279 1.00 78.12 206 ALA A O 1
ATOM 1426 N N . TYR A 1 207 ? -30.524 10.936 53.710 1.00 80.31 207 TYR A N 1
ATOM 1427 C CA . TYR A 1 207 ? -31.046 10.089 54.785 1.00 80.31 207 TYR A CA 1
ATOM 1428 C C . TYR A 1 207 ? -30.575 10.550 56.172 1.00 80.31 207 TYR A C 1
ATOM 1430 O O . TYR A 1 207 ? -31.374 10.592 57.110 1.00 80.31 207 TYR A O 1
ATOM 1438 N N . GLN A 1 208 ? -29.312 10.972 56.311 1.00 79.88 208 GLN A N 1
ATOM 1439 C CA . GLN A 1 208 ? -28.811 11.528 57.573 1.00 79.88 208 GLN A CA 1
ATOM 1440 C C . GLN A 1 208 ? -29.550 12.805 57.995 1.00 79.88 208 GLN A C 1
ATOM 1442 O O . GLN A 1 208 ? -29.866 12.950 59.177 1.00 79.88 208 GLN A O 1
ATOM 1447 N N . ARG A 1 209 ? -29.868 13.712 57.059 1.00 76.94 209 ARG A N 1
ATOM 1448 C CA . ARG A 1 209 ? -30.622 14.942 57.372 1.00 76.94 209 ARG A CA 1
ATOM 1449 C C . ARG A 1 209 ? -32.025 14.653 57.909 1.00 76.94 209 ARG A C 1
ATOM 1451 O O . ARG A 1 209 ? -32.440 15.304 58.860 1.00 76.94 209 ARG A O 1
ATOM 1458 N N . ARG A 1 210 ? -32.725 13.646 57.372 1.00 75.00 210 ARG A N 1
ATOM 1459 C CA . ARG A 1 210 ? -34.073 13.263 57.840 1.00 75.00 210 ARG A CA 1
ATOM 1460 C C . ARG A 1 210 ? -34.112 12.630 59.231 1.00 75.00 210 ARG A C 1
ATOM 1462 O O . ARG A 1 210 ? -35.178 12.582 59.817 1.00 75.00 210 ARG A O 1
ATOM 1469 N N . ARG A 1 211 ? -32.992 12.116 59.750 1.00 69.75 211 ARG A N 1
ATOM 1470 C CA . ARG A 1 211 ? -32.930 11.530 61.103 1.00 69.75 211 ARG A CA 1
ATOM 1471 C C . ARG A 1 211 ? -32.675 12.549 62.215 1.00 69.75 211 ARG A C 1
ATOM 1473 O O . ARG A 1 211 ? -32.829 12.195 63.378 1.00 69.75 211 ARG A O 1
ATOM 1480 N N . LYS A 1 212 ? -32.206 13.752 61.875 1.00 65.06 212 LYS A N 1
ATOM 1481 C CA . LYS A 1 212 ? -31.891 14.814 62.845 1.00 65.06 212 LYS A CA 1
ATOM 1482 C C . LYS A 1 212 ? -32.981 15.886 62.967 1.00 65.06 212 LYS A C 1
ATOM 1484 O O . LYS A 1 212 ? -32.894 16.684 63.893 1.00 65.06 212 LYS A O 1
ATOM 1489 N N . ALA A 1 213 ? -33.937 15.921 62.040 1.00 56.56 213 ALA A N 1
ATOM 1490 C CA . ALA A 1 213 ? -35.161 16.716 62.136 1.00 56.56 213 ALA A CA 1
ATOM 1491 C C . ALA A 1 213 ? -36.272 15.863 62.756 1.00 56.56 213 ALA A C 1
ATOM 1493 O O . ALA A 1 213 ? -37.091 16.435 63.502 1.00 56.56 213 ALA A O 1
#

Secondary structure (DSSP, 8-state):
----TTGGGSSHHHHHTTSSSS--------B-EEEEEEEEE-SB--S-TTT-SEEB--TTT-EEES---GGGTTT--TTPBPSEE--EESSS--EEEEEETTEEEEEEEEEEEEEEEEEEETTEEEEEEEEEEEEEEEETTEEEEEEEEEEEEEEEEEBPTTSSSBPTT--EEEEEEEEEEEPPP------HHHHHHHHHHHHHHHHHHHHH-

Foldseek 3Di:
DDDDPPPPPVVVVVVVVVPPPPPCPPPFFFFFFWKWKKKDWFPDFQFAPQPDQKTRPFQPQIFIADQTDGPCNVQHDGRDGWPGADMHGNVAAWDWHTHGSFKTWIWGDWPDKDWADWDDDDFKIKIKIKTWIKTWMDGDPGDIFIKIKIKMKMKMATDDPPDSHHDPPRITMMMMMMMTTPDDRPPPDPPVVVVVVVVVVVVVVVVVVVVVD